Protein AF-A0AAV0NME2-F1 (afdb_monomer)

Structure (mmCIF, N/CA/C/O backbone):
data_AF-A0AAV0NME2-F1
#
_entry.id   AF-A0AAV0NME2-F1
#
loop_
_atom_site.group_PDB
_atom_site.id
_atom_site.type_symbol
_atom_site.label_atom_id
_atom_site.label_alt_id
_atom_site.label_comp_id
_atom_site.label_asym_id
_atom_site.label_entity_id
_atom_site.label_seq_id
_atom_site.pdbx_PDB_ins_code
_atom_site.Cartn_x
_atom_site.Cartn_y
_atom_site.Cartn_z
_atom_site.occupancy
_atom_site.B_iso_or_equiv
_atom_site.auth_seq_id
_atom_site.auth_comp_id
_atom_site.auth_asym_id
_atom_site.auth_atom_id
_atom_site.pdbx_PDB_model_num
ATOM 1 N N . MET A 1 1 ? -38.971 36.742 23.383 1.00 61.03 1 MET A N 1
ATOM 2 C CA . MET A 1 1 ? -37.563 36.518 22.984 1.00 61.03 1 MET A CA 1
ATOM 3 C C . MET A 1 1 ? -36.681 36.117 24.163 1.00 61.03 1 MET A C 1
ATOM 5 O O . MET A 1 1 ? -36.184 35.005 24.134 1.00 61.03 1 MET A O 1
ATOM 9 N N . ALA A 1 2 ? -36.550 36.927 25.222 1.00 69.88 2 ALA A N 1
ATOM 10 C CA . ALA A 1 2 ? -35.673 36.606 26.362 1.00 69.88 2 ALA A CA 1
ATOM 11 C C . ALA A 1 2 ? -35.989 35.268 27.072 1.00 69.88 2 ALA A C 1
ATOM 13 O O . ALA A 1 2 ? -35.077 34.524 27.404 1.00 69.88 2 ALA A O 1
ATOM 14 N N . LYS A 1 3 ? -37.276 34.927 27.239 1.00 68.00 3 LYS A N 1
ATOM 15 C CA . LYS A 1 3 ? -37.703 33.666 27.875 1.00 68.00 3 LYS A CA 1
ATOM 16 C C . LYS A 1 3 ? -37.331 32.418 27.058 1.00 68.00 3 LYS A C 1
ATOM 18 O O . LYS A 1 3 ? -36.846 31.448 27.611 1.00 68.00 3 LYS A O 1
ATOM 23 N N . VAL A 1 4 ? -37.463 32.497 25.732 1.00 74.69 4 VAL A N 1
ATOM 24 C CA . VAL A 1 4 ? -37.125 31.395 24.812 1.00 74.69 4 VAL A CA 1
ATOM 25 C C . VAL A 1 4 ? -35.621 31.117 24.813 1.00 74.69 4 VAL A C 1
ATOM 27 O O . VAL A 1 4 ? -35.207 29.968 24.790 1.00 74.69 4 VAL A O 1
ATOM 30 N N . LEU A 1 5 ? -34.796 32.165 24.888 1.00 73.50 5 LEU A N 1
ATOM 31 C CA . LEU A 1 5 ? -33.341 32.016 24.984 1.00 73.50 5 LEU A CA 1
ATOM 32 C C . LEU A 1 5 ? -32.908 31.377 26.311 1.00 73.50 5 LEU A C 1
ATOM 34 O O . LEU A 1 5 ? -31.963 30.595 26.322 1.00 73.50 5 LEU A O 1
ATOM 38 N N . ALA A 1 6 ? -33.605 31.676 27.411 1.00 79.75 6 ALA A N 1
ATOM 39 C CA . ALA A 1 6 ? -33.351 31.035 28.699 1.00 79.75 6 ALA A CA 1
ATOM 40 C C . ALA A 1 6 ? -33.717 29.541 28.672 1.00 79.75 6 ALA A C 1
ATOM 42 O O . ALA A 1 6 ? -32.934 28.723 29.146 1.00 79.75 6 ALA A O 1
ATOM 43 N N . ASP A 1 7 ? -34.845 29.189 28.050 1.00 77.88 7 ASP A N 1
ATOM 44 C CA . ASP A 1 7 ? -35.283 27.795 27.912 1.00 77.88 7 ASP A CA 1
ATOM 45 C C . ASP A 1 7 ? -34.328 26.986 27.017 1.00 77.88 7 ASP A C 1
ATOM 47 O O . ASP A 1 7 ? -33.964 25.865 27.358 1.00 77.88 7 ASP A O 1
ATOM 51 N N . VAL A 1 8 ? -33.848 27.562 25.906 1.00 75.44 8 VAL A N 1
ATOM 52 C CA . VAL A 1 8 ? -32.846 26.911 25.039 1.00 75.44 8 VAL A CA 1
ATOM 53 C C . VAL A 1 8 ? -31.529 26.697 25.784 1.00 75.44 8 VAL A C 1
ATOM 55 O O . VAL A 1 8 ? -30.954 25.617 25.698 1.00 75.44 8 VAL A O 1
ATOM 58 N N . LYS A 1 9 ? -31.083 27.683 26.568 1.00 78.38 9 LYS A N 1
ATOM 59 C CA . LYS A 1 9 ? -29.851 27.570 27.354 1.00 78.38 9 LYS A CA 1
ATOM 60 C C . LYS A 1 9 ? -29.956 26.498 28.444 1.00 78.38 9 LYS A C 1
ATOM 62 O O . LYS A 1 9 ? -29.026 25.723 28.623 1.00 78.38 9 LYS A O 1
ATOM 67 N N . GLN A 1 10 ? -31.101 26.411 29.120 1.00 76.44 10 GLN A N 1
ATOM 68 C CA . GLN A 1 10 ? -31.389 25.355 30.096 1.00 76.44 10 GLN A CA 1
ATOM 69 C C . GLN A 1 10 ? -31.417 23.970 29.436 1.00 76.44 10 GLN A C 1
ATOM 71 O O . GLN A 1 10 ? -30.868 23.016 29.977 1.00 76.44 10 GLN A O 1
ATOM 76 N N . LEU A 1 11 ? -32.011 23.852 28.245 1.00 74.12 11 LEU A N 1
ATOM 77 C CA . LEU A 1 11 ? -32.020 22.600 27.486 1.00 74.12 11 LEU A CA 1
ATOM 78 C C . LEU A 1 11 ? -30.614 22.188 27.030 1.00 74.12 11 LEU A C 1
ATOM 80 O O . LEU A 1 11 ? -30.303 20.999 27.050 1.00 74.12 11 LEU A O 1
ATOM 84 N N . GLU A 1 12 ? -29.762 23.140 26.644 1.00 72.19 12 GLU A N 1
ATOM 85 C CA . GLU A 1 12 ? -28.358 22.874 26.319 1.00 72.19 12 GLU A CA 1
ATOM 86 C C . GLU A 1 12 ? -27.554 22.461 27.554 1.00 72.19 12 GLU A C 1
ATOM 88 O O . GLU A 1 12 ? -26.847 21.461 27.485 1.00 72.19 12 GLU A O 1
ATOM 93 N N . GLU A 1 13 ? -27.701 23.146 28.691 1.00 75.69 13 GLU A N 1
ATOM 94 C CA . GLU A 1 13 ? -27.019 22.797 29.947 1.00 75.69 13 GLU A CA 1
ATOM 95 C C . GLU A 1 13 ? -27.431 21.403 30.441 1.00 75.69 13 GLU A C 1
ATOM 97 O O . GLU A 1 13 ? -26.565 20.576 30.713 1.00 75.69 13 GLU A O 1
ATOM 102 N N . VAL A 1 14 ? -28.729 21.077 30.428 1.00 71.38 14 VAL A N 1
ATOM 103 C CA . VAL A 1 14 ? -29.236 19.742 30.796 1.00 71.38 14 VAL A CA 1
ATOM 104 C C . VAL A 1 14 ? -28.768 18.670 29.809 1.00 71.38 14 VAL A C 1
ATOM 106 O O . VAL A 1 14 ? -28.497 17.536 30.206 1.00 71.38 14 VAL A O 1
ATOM 109 N N . LYS A 1 15 ? -28.655 18.996 28.515 1.00 63.53 15 LYS A N 1
ATOM 110 C CA . LYS A 1 15 ? -28.124 18.068 27.510 1.00 63.53 15 LYS A CA 1
ATOM 111 C C . LYS A 1 15 ? -26.627 17.843 27.709 1.00 63.53 15 LYS A C 1
ATOM 113 O O . LYS A 1 15 ? -26.187 16.706 27.602 1.00 63.53 15 LYS A O 1
ATOM 118 N N . VAL A 1 16 ? -25.860 18.882 28.032 1.00 62.34 16 VAL A N 1
ATOM 119 C CA . VAL A 1 16 ? -24.422 18.793 28.326 1.00 62.34 16 VAL A CA 1
ATOM 120 C C . VAL A 1 16 ? -24.176 18.018 29.619 1.00 62.34 16 VAL A C 1
ATOM 122 O O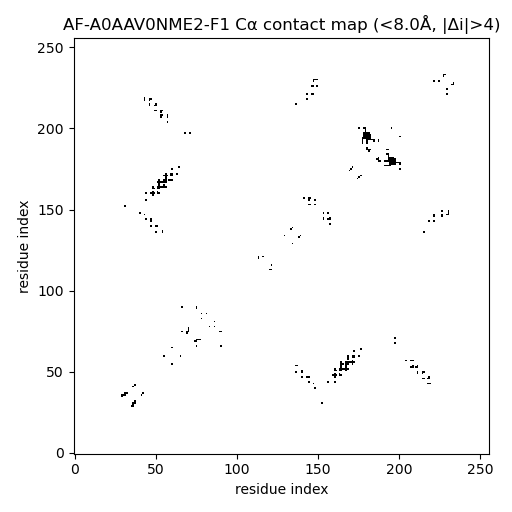 . VAL A 1 16 ? -23.295 17.167 29.645 1.00 62.34 16 VAL A O 1
ATOM 125 N N . GLU A 1 17 ? -24.985 18.234 30.654 1.00 64.88 17 GLU A N 1
ATOM 126 C CA . GLU A 1 17 ? -24.885 17.525 31.932 1.00 64.88 17 GLU A CA 1
ATOM 127 C C . GLU A 1 17 ? -25.288 16.053 31.795 1.00 64.88 17 GLU A C 1
ATOM 129 O O . GLU A 1 17 ? -24.570 15.179 32.272 1.00 64.88 17 GLU A O 1
ATOM 134 N N . LYS A 1 18 ? -26.357 15.741 31.045 1.00 53.38 18 LYS A N 1
ATOM 135 C CA . LYS A 1 18 ? -26.706 14.349 30.711 1.00 53.38 18 LYS A CA 1
ATOM 136 C C . LYS A 1 18 ? -25.635 13.673 29.860 1.00 53.38 18 LYS A C 1
ATOM 138 O O . LYS A 1 18 ? -25.311 12.523 30.119 1.00 53.38 18 LYS A O 1
ATOM 143 N N . VAL A 1 19 ? -25.065 14.362 28.871 1.00 52.06 19 VAL A N 1
ATOM 144 C CA . VAL A 1 19 ? -23.971 13.819 28.047 1.00 52.06 19 VAL A CA 1
ATOM 145 C C . VAL A 1 19 ? -22.705 13.603 28.887 1.00 52.06 19 VAL A C 1
ATOM 147 O O . VAL A 1 19 ? -22.037 12.585 28.722 1.00 52.06 19 VAL A O 1
ATOM 150 N N . GLY A 1 20 ? -22.403 14.504 29.825 1.00 43.56 20 GLY A N 1
ATOM 151 C CA . GLY A 1 20 ? -21.298 14.368 30.777 1.00 43.56 20 GLY A CA 1
ATOM 152 C C . GLY A 1 20 ? -21.499 13.208 31.753 1.00 43.56 20 GLY A C 1
ATOM 153 O O . GLY A 1 20 ? -20.611 12.373 31.895 1.00 43.56 20 GLY A O 1
ATOM 154 N N . ALA A 1 21 ? -22.689 13.088 32.342 1.00 48.53 21 ALA A N 1
ATOM 155 C CA . ALA A 1 21 ? -23.033 12.025 33.284 1.00 48.53 21 ALA A CA 1
ATOM 156 C C . ALA A 1 21 ? -23.089 10.638 32.619 1.00 48.53 21 ALA A C 1
ATOM 158 O O . ALA A 1 21 ? -22.627 9.663 33.204 1.00 48.53 21 ALA A O 1
ATOM 159 N N . VAL A 1 22 ? -23.577 10.537 31.376 1.00 50.59 22 VAL A N 1
ATOM 160 C CA . VAL A 1 22 ? -23.520 9.292 30.581 1.00 50.59 22 VAL A CA 1
ATOM 161 C C . VAL A 1 22 ? -22.068 8.940 30.228 1.00 50.59 22 VAL A C 1
ATOM 163 O O . VAL A 1 22 ? -21.677 7.773 30.275 1.00 50.59 22 VAL A O 1
ATOM 166 N N . SER A 1 23 ? -21.227 9.944 29.954 1.00 42.47 23 SER A N 1
ATOM 167 C CA . SER A 1 23 ? -19.792 9.750 29.711 1.00 42.47 23 SER A CA 1
ATOM 168 C C . SER A 1 23 ? -19.011 9.323 30.965 1.00 42.47 23 SER A C 1
ATOM 170 O O . SER A 1 23 ? -17.998 8.631 30.826 1.00 42.47 23 SER A O 1
ATOM 172 N N . GLU A 1 24 ? -19.437 9.733 32.165 1.00 42.09 24 GLU A N 1
ATOM 173 C CA . GLU A 1 24 ? -18.831 9.348 33.451 1.00 42.09 24 GLU A CA 1
ATOM 174 C C . GLU A 1 24 ? -19.355 8.003 33.981 1.00 42.09 24 GLU A C 1
ATOM 176 O O . GLU A 1 24 ? -18.568 7.216 34.501 1.00 42.09 24 GLU A O 1
ATOM 181 N N . ALA A 1 25 ? -20.638 7.676 33.782 1.00 45.22 25 ALA A N 1
ATOM 182 C CA . ALA A 1 25 ? -21.226 6.388 34.173 1.00 45.22 25 ALA A CA 1
ATOM 183 C C . ALA A 1 25 ? -20.715 5.201 33.328 1.00 45.22 25 ALA A C 1
ATOM 185 O O . ALA A 1 25 ? -20.713 4.061 33.787 1.00 45.22 25 ALA A O 1
ATOM 186 N N . SER A 1 26 ? -20.178 5.461 32.130 1.00 45.25 26 SER A N 1
ATOM 187 C CA . SER A 1 26 ? -19.402 4.490 31.333 1.00 45.25 26 SER A CA 1
ATOM 188 C C . SER A 1 26 ? -17.971 4.255 31.886 1.00 45.25 26 SER A C 1
ATOM 190 O O . SER A 1 26 ? -17.134 3.594 31.267 1.00 45.25 26 SER A O 1
ATOM 192 N N . GLY A 1 27 ? -17.660 4.814 33.061 1.00 42.75 27 GLY A N 1
ATOM 193 C CA . GLY A 1 27 ? -16.319 4.979 33.624 1.00 42.75 27 GLY A CA 1
ATOM 194 C C . GLY A 1 27 ? -15.549 3.725 34.043 1.00 42.75 27 GLY A C 1
ATOM 195 O O . GLY A 1 27 ? -14.357 3.864 34.291 1.00 42.75 27 GLY A O 1
ATOM 196 N N . ASP A 1 28 ? -16.145 2.528 34.046 1.00 54.81 28 ASP A N 1
ATOM 197 C CA . ASP A 1 28 ? -15.457 1.288 34.464 1.00 54.81 28 ASP A CA 1
ATOM 198 C C . ASP A 1 28 ? -15.405 0.185 33.383 1.00 54.81 28 ASP A C 1
ATOM 200 O O . ASP A 1 28 ? -15.358 -1.011 33.672 1.00 54.81 28 ASP A O 1
ATOM 204 N N . LYS A 1 29 ? -15.372 0.552 32.095 1.00 63.72 29 LYS A N 1
ATOM 205 C CA . LYS A 1 29 ? -15.342 -0.422 30.985 1.00 63.72 29 LYS A CA 1
ATOM 206 C C . LYS A 1 29 ? -13.941 -0.519 30.350 1.00 63.72 29 LYS A C 1
ATOM 208 O O . LYS A 1 29 ? -13.555 0.309 29.536 1.00 63.72 29 LYS A O 1
ATOM 213 N N . PHE A 1 30 ? -13.180 -1.524 30.809 1.00 61.28 30 PHE A N 1
ATOM 214 C CA . PHE A 1 30 ? -11.931 -2.130 30.289 1.00 61.28 30 PHE A CA 1
ATOM 215 C C . PHE A 1 30 ? -10.915 -1.267 29.483 1.00 61.28 30 PHE A C 1
ATOM 217 O O . PHE A 1 30 ? -11.191 -0.700 28.433 1.00 61.28 30 PHE A O 1
ATOM 224 N N . GLY A 1 31 ? -9.641 -1.276 29.903 1.00 60.31 31 GLY A N 1
ATOM 225 C CA . GLY A 1 31 ? -8.541 -0.605 29.182 1.00 60.31 31 GLY A CA 1
ATOM 226 C C . GLY A 1 31 ? -8.054 -1.322 27.905 1.00 60.31 31 GLY A C 1
ATOM 227 O O . GLY A 1 31 ? -8.332 -2.500 27.696 1.00 60.31 31 GLY A O 1
ATOM 228 N N . LEU A 1 32 ? -7.242 -0.633 27.084 1.00 62.97 32 LEU A N 1
ATOM 229 C CA . LEU A 1 32 ? -6.687 -1.112 25.795 1.00 62.97 32 LEU A CA 1
ATOM 230 C C . LEU A 1 32 ? -5.939 -2.459 25.879 1.00 62.97 32 LEU A C 1
ATOM 232 O O . LEU A 1 32 ? -5.936 -3.238 24.934 1.00 62.97 32 LEU A O 1
ATOM 236 N N . PHE A 1 33 ? -5.299 -2.738 27.014 1.00 68.19 33 PHE A N 1
ATOM 237 C CA . PHE A 1 33 ? -4.562 -3.986 27.255 1.00 68.19 33 PHE A CA 1
ATOM 238 C C . PHE A 1 33 ? -5.355 -4.997 28.094 1.00 68.19 33 PHE A C 1
ATOM 240 O O . PHE A 1 33 ? -4.806 -6.001 28.549 1.00 68.19 33 PHE A O 1
ATOM 247 N N . SER A 1 34 ? -6.645 -4.743 28.324 1.00 73.19 34 SER A N 1
ATOM 248 C CA . SER A 1 34 ? -7.509 -5.683 29.027 1.00 73.19 34 SER A CA 1
ATOM 249 C C . SER A 1 34 ? -7.733 -6.937 28.183 1.00 73.19 34 SER A C 1
ATOM 251 O O . SER A 1 34 ? -7.902 -6.876 26.962 1.00 73.19 34 SER A O 1
ATOM 253 N N . ARG A 1 35 ? -7.808 -8.094 28.850 1.00 66.56 35 ARG A N 1
ATOM 254 C CA . ARG A 1 35 ? -8.213 -9.361 28.216 1.00 66.56 35 ARG A CA 1
ATOM 255 C C . ARG A 1 35 ? -9.595 -9.267 27.569 1.00 66.56 35 ARG A C 1
ATOM 257 O O . ARG A 1 35 ? -9.866 -9.991 26.616 1.00 66.56 35 ARG A O 1
ATOM 264 N N . GLU A 1 36 ? -10.437 -8.373 28.073 1.00 66.06 36 GLU A N 1
ATOM 265 C CA . GLU A 1 36 ? -11.773 -8.109 27.548 1.00 66.06 36 GLU A CA 1
ATOM 266 C C . GLU A 1 36 ? -11.724 -7.381 26.199 1.00 66.06 36 GLU A C 1
ATOM 268 O O . GLU A 1 36 ? -12.345 -7.829 25.237 1.00 66.06 36 GLU A O 1
ATOM 273 N N . PHE A 1 37 ? -10.875 -6.353 26.083 1.00 72.31 37 PHE A N 1
ATOM 274 C CA . PHE A 1 37 ? -10.614 -5.672 24.814 1.00 72.31 37 PHE A CA 1
ATOM 275 C C . PHE A 1 37 ? -10.033 -6.635 23.772 1.00 72.31 37 PHE A C 1
ATOM 277 O O . PHE A 1 37 ? -10.487 -6.669 22.630 1.00 72.31 37 PHE A O 1
ATOM 284 N N . LEU A 1 38 ? -9.063 -7.468 24.167 1.00 71.56 38 LEU A N 1
ATOM 285 C CA . LEU A 1 38 ? -8.434 -8.419 23.251 1.00 71.56 38 LEU A CA 1
ATOM 286 C C . LEU A 1 38 ? -9.418 -9.496 22.762 1.00 71.56 38 LEU A C 1
ATOM 288 O O . LEU A 1 38 ? -9.369 -9.870 21.593 1.00 71.56 38 LEU A O 1
ATOM 292 N N . LYS A 1 39 ? -10.332 -9.968 23.622 1.00 68.50 39 LYS A N 1
ATOM 293 C CA . LYS A 1 39 ? -11.375 -10.933 23.235 1.00 68.50 39 LYS A CA 1
ATOM 294 C C . LYS A 1 39 ? -12.421 -10.337 22.292 1.00 68.50 39 LYS A C 1
ATOM 296 O O . LYS A 1 39 ? -12.834 -11.035 21.373 1.00 68.50 39 LYS A O 1
ATOM 301 N N . ARG A 1 40 ? -12.851 -9.090 22.517 1.00 67.81 40 ARG A N 1
ATOM 302 C CA . ARG A 1 40 ? -13.938 -8.458 21.744 1.00 67.81 40 ARG A CA 1
ATOM 303 C C . ARG A 1 40 ? -13.451 -7.762 20.469 1.00 67.81 40 ARG A C 1
ATOM 305 O O . ARG A 1 40 ? -14.064 -7.904 19.421 1.00 67.81 40 ARG A O 1
ATOM 312 N N . HIS A 1 41 ? -12.324 -7.053 20.537 1.00 70.81 41 HIS A N 1
ATOM 313 C CA . HIS A 1 41 ? -11.826 -6.191 19.454 1.00 70.81 41 HIS A CA 1
ATOM 314 C C . HIS A 1 41 ? -10.428 -6.566 18.945 1.00 70.81 41 HIS A C 1
ATOM 316 O O . HIS A 1 41 ? -9.947 -5.969 17.981 1.00 70.81 41 HIS A O 1
ATOM 322 N N . GLY A 1 42 ? -9.761 -7.556 19.549 1.00 68.88 42 GLY A N 1
ATOM 323 C CA . GLY A 1 42 ? -8.405 -7.957 19.162 1.00 68.88 42 GLY A CA 1
ATOM 324 C C . GLY A 1 42 ? -8.315 -8.500 17.737 1.00 68.88 42 GLY A C 1
ATOM 325 O O . GLY A 1 42 ? -7.384 -8.155 17.012 1.00 68.88 42 GLY A O 1
ATOM 326 N N . LEU A 1 43 ? -9.307 -9.287 17.304 1.00 71.56 43 LEU A N 1
ATOM 327 C CA . LEU A 1 43 ? -9.366 -9.781 15.926 1.00 71.56 43 LEU A CA 1
ATOM 328 C C . LEU A 1 43 ? -9.559 -8.632 14.927 1.00 71.56 43 LEU A C 1
ATOM 330 O O . LEU A 1 43 ? -8.933 -8.627 13.872 1.00 71.56 43 LEU A O 1
ATOM 334 N N . HIS A 1 44 ? -10.360 -7.627 15.288 1.00 71.81 44 HIS A N 1
ATOM 335 C CA . HIS A 1 44 ? -10.596 -6.459 14.441 1.00 71.81 44 HIS A CA 1
ATOM 336 C C . HIS A 1 44 ? -9.336 -5.601 14.324 1.00 71.81 44 HIS A C 1
ATOM 338 O O . HIS A 1 44 ? -8.957 -5.222 13.221 1.00 71.81 44 HIS A O 1
ATOM 344 N N . LEU A 1 45 ? -8.633 -5.364 15.436 1.00 74.25 45 LEU A N 1
ATOM 345 C CA . LEU A 1 45 ? -7.351 -4.658 15.433 1.00 74.25 45 LEU A CA 1
ATOM 346 C C . LEU A 1 45 ? -6.288 -5.402 14.630 1.00 74.25 45 LEU A C 1
ATOM 348 O O . LEU A 1 45 ? -5.521 -4.777 13.900 1.00 74.25 45 LEU A O 1
ATOM 352 N N . LEU A 1 46 ? -6.246 -6.730 14.717 1.00 78.38 46 LEU A N 1
ATOM 353 C CA . LEU A 1 46 ? -5.332 -7.537 13.917 1.00 78.38 46 LEU A CA 1
ATOM 354 C C . LEU A 1 46 ? -5.681 -7.469 12.424 1.00 78.38 46 LEU A C 1
ATOM 356 O O . LEU A 1 46 ? -4.785 -7.304 11.598 1.00 78.38 46 LEU A O 1
ATOM 360 N N . ALA A 1 47 ? -6.963 -7.531 12.064 1.00 73.38 47 ALA A N 1
ATOM 361 C CA . ALA A 1 47 ? -7.412 -7.391 10.680 1.00 73.38 47 ALA A CA 1
ATOM 362 C C . ALA A 1 47 ? -7.078 -6.002 10.107 1.00 73.38 47 ALA A C 1
ATOM 364 O O . ALA A 1 47 ? -6.522 -5.902 9.011 1.00 73.38 47 ALA A O 1
ATOM 365 N N . THR A 1 48 ? -7.322 -4.920 10.855 1.00 74.31 48 THR A N 1
ATOM 366 C CA . THR A 1 48 ? -7.001 -3.563 10.388 1.00 74.31 48 THR A CA 1
ATOM 367 C C . THR A 1 48 ? -5.493 -3.341 10.291 1.00 74.31 48 THR A C 1
ATOM 369 O O . THR A 1 48 ? -5.013 -2.883 9.259 1.00 74.31 48 THR A O 1
ATOM 372 N N . THR A 1 49 ? -4.719 -3.716 11.312 1.00 80.62 49 THR A N 1
ATOM 373 C CA . THR A 1 49 ? -3.252 -3.556 11.303 1.00 80.62 49 THR A CA 1
ATOM 374 C C . THR A 1 49 ? -2.581 -4.376 10.201 1.00 80.62 49 THR A C 1
ATOM 376 O O . THR A 1 49 ? -1.704 -3.856 9.512 1.00 80.62 49 THR A O 1
ATOM 379 N N . SER A 1 50 ? -3.006 -5.625 9.984 1.00 80.50 50 SER A N 1
ATOM 380 C CA . SER A 1 50 ? -2.473 -6.478 8.912 1.00 80.50 50 SER A CA 1
ATOM 381 C C . SER A 1 50 ? -2.818 -5.948 7.522 1.00 80.50 50 SER A C 1
ATOM 383 O O . SER A 1 50 ? -1.949 -5.932 6.653 1.00 80.50 50 SER A O 1
ATOM 385 N N . THR A 1 51 ? -4.034 -5.435 7.317 1.00 79.19 51 THR A N 1
ATOM 386 C CA . THR A 1 51 ? -4.432 -4.836 6.035 1.00 79.19 51 THR A CA 1
ATOM 387 C C . THR A 1 51 ? -3.598 -3.593 5.717 1.00 79.19 51 THR A C 1
ATOM 389 O O . THR A 1 51 ? -3.069 -3.492 4.612 1.00 79.19 51 THR A O 1
ATOM 392 N N . TRP A 1 52 ? -3.402 -2.688 6.686 1.00 81.62 52 TRP A N 1
ATOM 393 C CA . TRP A 1 52 ? -2.525 -1.516 6.518 1.00 81.62 52 TRP A CA 1
ATOM 394 C C . TRP A 1 52 ? -1.081 -1.925 6.226 1.00 81.62 52 TRP A C 1
ATOM 396 O O . TRP A 1 52 ? -0.449 -1.376 5.331 1.00 81.62 52 TRP A O 1
ATOM 406 N N . PHE A 1 53 ? -0.560 -2.906 6.962 1.00 85.00 53 PHE A N 1
ATOM 407 C CA . PHE A 1 53 ? 0.808 -3.388 6.799 1.00 85.00 53 PHE A CA 1
ATOM 408 C C . PHE A 1 53 ? 1.051 -3.982 5.402 1.00 85.00 53 PHE A C 1
ATOM 410 O O . PHE A 1 53 ? 2.009 -3.603 4.729 1.00 85.00 53 PHE A O 1
ATOM 417 N N . LEU A 1 54 ? 0.181 -4.891 4.946 1.00 83.44 54 LEU A N 1
ATOM 418 C CA . LEU A 1 54 ? 0.316 -5.555 3.644 1.00 83.44 54 LEU A CA 1
ATOM 419 C C . LEU A 1 54 ? 0.102 -4.579 2.480 1.00 83.44 54 LEU A C 1
ATOM 421 O O . LEU A 1 54 ? 0.832 -4.650 1.488 1.00 83.44 54 LEU A O 1
ATOM 425 N N . LEU A 1 55 ? -0.852 -3.650 2.611 1.00 82.19 55 LEU A N 1
ATOM 426 C CA . LEU A 1 55 ? -1.077 -2.611 1.609 1.00 82.19 55 LEU A CA 1
ATOM 427 C C . LEU A 1 55 ? 0.136 -1.690 1.474 1.00 82.19 55 LEU A C 1
ATOM 429 O O . LEU A 1 55 ? 0.569 -1.438 0.351 1.00 82.19 55 LEU A O 1
ATOM 433 N N . ASP A 1 56 ? 0.705 -1.216 2.584 1.00 86.25 56 ASP A N 1
ATOM 434 C CA . ASP A 1 56 ? 1.849 -0.302 2.534 1.00 86.25 56 ASP A CA 1
ATOM 435 C C . ASP A 1 56 ? 3.098 -0.992 1.972 1.00 86.25 56 ASP A C 1
ATOM 437 O O . ASP A 1 56 ? 3.843 -0.353 1.227 1.00 86.25 56 ASP A O 1
ATOM 441 N N . ILE A 1 57 ? 3.300 -2.293 2.236 1.00 84.75 57 ILE A N 1
ATOM 442 C CA . ILE A 1 57 ? 4.353 -3.081 1.570 1.00 84.75 57 ILE A CA 1
ATOM 443 C C . ILE A 1 57 ? 4.192 -2.982 0.052 1.00 84.75 57 ILE A C 1
ATOM 445 O O . ILE A 1 57 ? 5.126 -2.594 -0.645 1.00 84.75 57 ILE A O 1
ATOM 449 N N . ALA A 1 58 ? 3.008 -3.302 -0.471 1.00 83.44 58 ALA A N 1
ATOM 450 C CA . ALA A 1 58 ? 2.748 -3.270 -1.905 1.00 83.44 58 ALA A CA 1
ATOM 451 C C . ALA A 1 58 ? 2.882 -1.876 -2.506 1.00 83.44 58 ALA A C 1
ATOM 453 O O . ALA A 1 58 ? 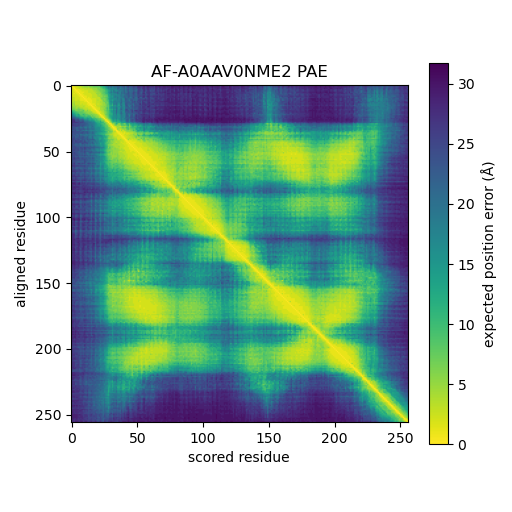3.678 -1.658 -3.425 1.00 83.44 58 ALA A O 1
ATOM 454 N N . TYR A 1 59 ? 2.145 -0.929 -1.943 1.00 82.88 59 TYR A N 1
ATOM 455 C CA . TYR A 1 59 ? 2.025 0.413 -2.472 1.00 82.88 59 TYR A CA 1
ATOM 456 C C . TYR A 1 59 ? 3.370 1.144 -2.492 1.00 82.88 59 TYR A C 1
ATOM 458 O O . TYR A 1 59 ? 3.758 1.710 -3.518 1.00 82.88 59 TYR A O 1
ATOM 466 N N . TYR A 1 60 ? 4.124 1.116 -1.391 1.00 83.81 60 TYR A N 1
ATOM 467 C CA . TYR A 1 60 ? 5.395 1.834 -1.332 1.00 83.81 60 TYR A CA 1
ATOM 468 C C . TYR A 1 60 ? 6.498 1.147 -2.135 1.00 83.81 60 TYR A C 1
ATOM 470 O O . TYR A 1 60 ? 7.239 1.851 -2.821 1.00 83.81 60 TYR A O 1
ATOM 478 N N . SER A 1 61 ? 6.599 -0.188 -2.135 1.00 83.31 61 SER A N 1
ATOM 479 C CA . SER A 1 61 ? 7.594 -0.885 -2.964 1.00 83.31 61 SER A CA 1
ATOM 480 C C . SER A 1 61 ? 7.381 -0.619 -4.452 1.00 83.31 61 SER A C 1
ATOM 482 O O . SER A 1 61 ? 8.339 -0.324 -5.165 1.00 83.31 61 SER A O 1
ATOM 484 N N . GLN A 1 62 ? 6.134 -0.681 -4.929 1.00 78.56 62 GLN A N 1
ATOM 485 C CA . GLN A 1 62 ? 5.825 -0.450 -6.342 1.00 78.56 62 GLN A CA 1
ATOM 486 C C . GLN A 1 62 ? 6.148 0.982 -6.770 1.00 78.56 62 GLN A C 1
ATOM 488 O O . GLN A 1 62 ? 6.714 1.174 -7.843 1.00 78.56 62 GLN A O 1
ATOM 493 N N . ASN A 1 63 ? 5.853 1.969 -5.920 1.00 82.06 63 ASN A N 1
ATOM 494 C CA . ASN A 1 63 ? 6.170 3.369 -6.195 1.00 82.06 63 ASN A CA 1
ATOM 495 C C . ASN A 1 63 ? 7.680 3.650 -6.140 1.00 82.06 63 ASN A C 1
ATOM 497 O O . ASN A 1 63 ? 8.202 4.379 -6.982 1.00 82.06 63 ASN A O 1
ATOM 501 N N . LEU A 1 64 ? 8.395 3.064 -5.175 1.00 84.00 64 LEU A N 1
ATOM 502 C CA . LEU A 1 64 ? 9.824 3.313 -4.972 1.00 84.00 64 LEU A CA 1
ATOM 503 C C . LEU A 1 64 ? 10.692 2.659 -6.058 1.00 84.00 64 LEU A C 1
ATOM 505 O O . LEU A 1 64 ? 11.647 3.270 -6.535 1.00 84.00 64 LEU A O 1
ATOM 509 N N . PHE A 1 65 ? 10.338 1.445 -6.484 1.00 84.12 65 PHE A N 1
ATOM 510 C CA . PHE A 1 65 ? 11.100 0.655 -7.460 1.00 84.12 65 PHE A CA 1
ATOM 511 C C . PHE A 1 65 ? 10.450 0.621 -8.846 1.00 84.12 65 PHE A C 1
ATOM 513 O O . PHE A 1 65 ? 10.792 -0.215 -9.684 1.00 84.12 65 PHE A O 1
ATOM 520 N N . GLN A 1 66 ? 9.540 1.556 -9.129 1.00 79.06 66 GLN A N 1
ATOM 521 C CA . GLN A 1 66 ? 8.822 1.634 -10.403 1.00 79.06 66 GLN A CA 1
ATOM 522 C C . GLN A 1 66 ? 9.777 1.673 -11.607 1.00 79.06 66 GLN A C 1
ATOM 524 O O . GLN A 1 66 ? 9.545 1.011 -12.619 1.00 79.06 66 GLN A O 1
ATOM 529 N N . LYS A 1 67 ? 10.887 2.413 -11.485 1.00 79.81 67 LYS A N 1
ATOM 530 C CA . LYS A 1 67 ? 11.919 2.511 -12.529 1.00 79.81 67 LYS A CA 1
ATOM 531 C C . LYS A 1 67 ? 12.592 1.165 -12.817 1.00 79.81 67 LYS A C 1
ATOM 533 O O . LYS A 1 67 ? 12.863 0.845 -13.974 1.00 79.81 67 LYS A O 1
ATOM 538 N N . ASP A 1 68 ? 12.827 0.363 -11.781 1.00 80.56 68 ASP A N 1
ATOM 539 C CA . ASP A 1 68 ? 13.519 -0.920 -11.886 1.00 80.56 68 ASP A CA 1
ATOM 540 C C . ASP A 1 68 ? 12.584 -1.968 -12.492 1.00 80.56 68 ASP A C 1
ATOM 542 O O . ASP A 1 68 ? 13.000 -2.755 -13.341 1.00 80.56 68 ASP A O 1
ATOM 546 N N . ILE A 1 69 ? 11.291 -1.894 -12.161 1.00 80.88 69 ILE A N 1
ATOM 547 C CA . ILE A 1 69 ? 10.233 -2.681 -12.803 1.00 80.88 69 ILE A CA 1
ATOM 548 C C . ILE A 1 69 ? 10.152 -2.343 -14.299 1.00 80.88 69 ILE A C 1
ATOM 550 O O . ILE A 1 69 ? 10.180 -3.250 -15.130 1.00 80.88 69 ILE A O 1
ATOM 554 N N . PHE A 1 70 ? 10.112 -1.056 -14.666 1.00 80.62 70 PHE A N 1
ATOM 555 C CA . PHE A 1 70 ? 10.067 -0.616 -16.069 1.00 80.62 70 PHE A CA 1
ATOM 556 C C . PHE A 1 70 ? 11.321 -0.983 -16.869 1.00 80.62 70 PHE A C 1
ATOM 558 O O . PHE A 1 70 ? 11.234 -1.270 -18.067 1.00 80.62 70 PHE A O 1
ATOM 565 N N . THR A 1 71 ? 12.478 -1.016 -16.214 1.00 78.62 71 THR A N 1
ATOM 566 C CA . THR A 1 71 ? 13.729 -1.478 -16.824 1.00 78.62 71 THR A CA 1
ATOM 567 C C . THR A 1 71 ? 13.719 -2.993 -17.022 1.00 78.62 71 THR A C 1
ATOM 569 O O . THR A 1 71 ? 14.108 -3.480 -18.083 1.00 78.62 71 THR A O 1
ATOM 572 N N . ALA A 1 72 ? 13.215 -3.753 -16.046 1.00 77.00 72 ALA A N 1
ATOM 573 C CA . ALA A 1 72 ? 13.136 -5.210 -16.117 1.00 77.00 72 ALA A CA 1
ATOM 574 C C . ALA A 1 72 ? 12.176 -5.724 -17.202 1.00 77.00 72 ALA A C 1
ATOM 576 O O . ALA A 1 72 ? 12.426 -6.774 -17.784 1.00 77.00 72 ALA A O 1
ATOM 577 N N . ILE A 1 73 ? 11.108 -4.983 -17.512 1.00 78.62 73 ILE A N 1
ATOM 578 C CA . ILE A 1 73 ? 10.206 -5.284 -18.642 1.00 78.62 73 ILE A CA 1
ATOM 579 C C . ILE A 1 73 ? 10.723 -4.743 -19.989 1.00 78.62 73 ILE A C 1
ATOM 581 O O . ILE A 1 73 ? 10.002 -4.791 -20.981 1.00 78.62 73 ILE A O 1
ATOM 585 N N . HIS A 1 74 ? 11.951 -4.212 -20.034 1.00 75.19 74 HIS A N 1
ATOM 586 C CA . HIS A 1 74 ? 12.591 -3.618 -21.215 1.00 75.19 74 HIS A CA 1
ATOM 587 C C . HIS A 1 74 ? 11.860 -2.409 -21.825 1.00 75.19 74 HIS A C 1
ATOM 589 O O . HIS A 1 74 ? 12.089 -2.064 -22.984 1.00 75.19 74 HIS A O 1
ATOM 595 N N . TRP A 1 75 ? 11.015 -1.720 -21.053 1.00 74.94 75 TRP A N 1
ATOM 596 C CA . TRP A 1 75 ? 10.342 -0.503 -21.518 1.00 74.94 75 TRP A CA 1
ATOM 597 C C . TRP A 1 75 ? 11.304 0.693 -21.503 1.00 74.94 75 TRP A C 1
ATOM 599 O O . TRP A 1 75 ? 11.332 1.496 -22.436 1.00 74.94 75 TRP A O 1
ATOM 609 N N . ILE A 1 76 ? 12.125 0.815 -20.456 1.00 77.69 76 ILE A N 1
ATOM 610 C CA . ILE A 1 76 ? 13.074 1.922 -20.276 1.00 77.69 76 ILE A CA 1
ATOM 611 C C . ILE A 1 76 ? 14.503 1.351 -20.195 1.00 77.69 76 ILE A C 1
ATOM 613 O O . ILE A 1 76 ? 14.696 0.301 -19.585 1.00 77.69 76 ILE A O 1
ATOM 617 N N . PRO A 1 77 ? 15.515 1.984 -20.824 1.00 73.06 77 PRO A N 1
ATOM 618 C CA . PRO A 1 77 ? 16.891 1.498 -20.738 1.00 73.06 77 PRO A CA 1
ATOM 619 C C . PRO A 1 77 ? 17.472 1.640 -19.316 1.00 73.06 77 PRO A C 1
ATOM 621 O O . PRO A 1 77 ? 16.999 2.483 -18.556 1.00 73.06 77 PRO A O 1
ATOM 624 N N . PRO A 1 78 ? 18.518 0.870 -18.953 1.00 72.25 78 PRO A N 1
ATOM 625 C CA . PRO A 1 78 ? 19.089 0.895 -17.605 1.00 72.25 78 PRO A CA 1
ATOM 626 C C . PRO A 1 78 ? 19.634 2.270 -17.206 1.00 72.25 78 PRO A C 1
ATOM 628 O O . PRO A 1 78 ? 20.261 2.948 -18.026 1.00 72.25 78 PRO A O 1
ATOM 631 N N . ALA A 1 79 ? 19.479 2.636 -15.931 1.00 66.06 79 ALA A N 1
ATOM 632 C CA . ALA A 1 79 ? 19.937 3.909 -15.356 1.00 66.06 79 ALA A CA 1
ATOM 633 C C . ALA A 1 79 ? 21.414 4.219 -15.663 1.00 66.06 79 ALA A C 1
ATOM 635 O O . ALA A 1 79 ? 21.764 5.344 -16.003 1.00 66.06 79 ALA A O 1
ATOM 636 N N . ALA A 1 80 ? 22.276 3.194 -15.672 1.00 67.06 80 ALA A N 1
ATOM 637 C CA . ALA A 1 80 ? 23.704 3.323 -15.985 1.00 67.06 80 ALA A CA 1
ATOM 638 C C . ALA A 1 80 ? 24.002 3.892 -17.389 1.00 67.06 80 ALA A C 1
ATOM 640 O O . ALA A 1 80 ? 25.131 4.287 -17.668 1.00 67.06 80 ALA A O 1
ATOM 641 N N . THR A 1 81 ? 23.009 3.929 -18.279 1.00 71.25 81 THR A N 1
ATOM 642 C CA . THR A 1 81 ? 23.152 4.443 -19.647 1.00 71.25 81 THR A CA 1
ATOM 643 C C . THR A 1 81 ? 22.743 5.909 -19.800 1.00 71.25 81 THR A C 1
ATOM 645 O O . THR A 1 81 ? 22.864 6.449 -20.900 1.00 71.25 81 THR A O 1
ATOM 648 N N . MET A 1 82 ? 22.237 6.574 -18.751 1.00 75.19 82 MET A N 1
ATOM 649 C CA . MET A 1 82 ? 21.700 7.931 -18.878 1.00 75.19 82 MET A CA 1
ATOM 650 C C . MET A 1 82 ? 21.892 8.816 -17.642 1.00 75.19 82 MET A C 1
ATOM 652 O O . MET A 1 82 ? 22.138 8.355 -16.536 1.00 75.19 82 MET A O 1
ATOM 656 N N . ASN A 1 83 ? 21.771 10.129 -17.852 1.00 82.31 83 ASN A N 1
ATOM 657 C CA . ASN A 1 83 ? 21.764 11.110 -16.770 1.00 82.31 83 ASN A CA 1
ATOM 658 C C . ASN A 1 83 ? 20.410 11.087 -16.027 1.00 82.31 83 ASN A C 1
ATOM 660 O O . ASN A 1 83 ? 19.371 10.887 -16.659 1.00 82.31 83 ASN A O 1
ATOM 664 N N . ALA A 1 84 ? 20.410 11.381 -14.725 1.00 78.06 84 ALA A N 1
ATOM 665 C CA . ALA A 1 84 ? 19.244 11.347 -13.841 1.00 78.06 84 ALA A CA 1
ATOM 666 C C . ALA A 1 84 ? 18.047 12.165 -14.364 1.00 78.06 84 ALA A C 1
ATOM 668 O O . ALA A 1 84 ? 16.922 11.677 -14.360 1.00 78.06 84 ALA A O 1
ATOM 669 N N . ILE A 1 85 ? 18.267 13.379 -14.892 1.00 79.94 85 ILE A N 1
ATOM 670 C CA . ILE A 1 85 ? 17.175 14.197 -15.469 1.00 79.94 85 ILE A CA 1
ATOM 671 C C . ILE A 1 85 ? 16.530 13.488 -16.666 1.00 79.94 85 ILE A C 1
ATOM 673 O O . ILE A 1 85 ? 15.313 13.513 -16.850 1.00 79.94 85 ILE A O 1
ATOM 677 N N . HIS A 1 86 ? 17.352 12.837 -17.484 1.00 79.88 86 HIS A N 1
ATOM 678 C CA . HIS A 1 86 ? 16.899 12.146 -18.681 1.00 79.88 86 HIS A CA 1
ATOM 679 C C . HIS A 1 86 ? 16.157 10.843 -18.338 1.00 79.88 86 HIS A C 1
ATOM 681 O O . HIS A 1 86 ? 15.205 10.475 -19.027 1.00 79.88 86 HIS A O 1
ATOM 687 N N . GLU A 1 87 ? 16.558 10.174 -17.256 1.00 78.44 87 GLU A N 1
ATOM 688 C CA . GLU A 1 87 ? 15.863 9.018 -16.685 1.00 78.44 87 GLU A CA 1
ATOM 689 C C . GLU A 1 87 ? 14.482 9.402 -16.158 1.00 78.44 87 GLU A C 1
ATOM 691 O O . GLU A 1 87 ? 13.480 8.822 -16.582 1.00 78.44 87 GLU A O 1
ATOM 696 N N . VAL A 1 88 ? 14.411 10.446 -15.326 1.00 82.38 88 VAL A N 1
ATOM 697 C CA . VAL A 1 88 ? 13.148 10.972 -14.790 1.00 82.38 88 VAL A CA 1
ATOM 698 C C . VAL A 1 88 ? 12.206 11.369 -15.925 1.00 82.38 88 VAL A C 1
ATOM 700 O O . VAL A 1 88 ? 11.031 11.015 -15.891 1.00 82.38 88 VAL A O 1
ATOM 703 N N . PHE A 1 89 ? 12.710 12.024 -16.975 1.00 84.56 89 PHE A N 1
ATOM 704 C CA . PHE A 1 89 ? 11.898 12.384 -18.139 1.00 84.56 89 PHE A CA 1
ATOM 705 C C . PHE A 1 89 ? 11.324 11.158 -18.871 1.00 84.56 89 PHE A C 1
ATOM 707 O O . PHE A 1 89 ? 10.155 11.162 -19.262 1.00 84.56 89 PHE A O 1
ATOM 714 N N . LYS A 1 90 ? 12.106 10.082 -19.041 1.00 81.12 90 LYS A N 1
ATOM 715 C CA . LYS A 1 90 ? 11.627 8.837 -19.670 1.00 81.12 90 LYS A CA 1
ATOM 716 C C . LYS A 1 90 ? 10.590 8.117 -18.811 1.00 81.12 90 LYS A C 1
ATOM 718 O O . LYS A 1 90 ? 9.581 7.668 -19.354 1.00 81.12 90 LYS A O 1
ATOM 723 N N . VAL A 1 91 ? 10.810 8.043 -17.498 1.00 82.94 91 VAL A N 1
ATOM 724 C CA . VAL A 1 91 ? 9.846 7.464 -16.549 1.00 82.94 91 VAL A CA 1
ATOM 725 C C . VAL A 1 91 ? 8.548 8.269 -16.556 1.00 82.94 91 VAL A C 1
ATOM 727 O O . VAL A 1 91 ? 7.478 7.689 -16.733 1.00 82.94 91 VAL A O 1
ATOM 730 N N . ALA A 1 92 ? 8.634 9.600 -16.469 1.00 83.50 92 ALA A N 1
ATOM 731 C CA . ALA A 1 92 ? 7.476 10.488 -16.519 1.00 83.50 92 ALA A CA 1
ATOM 732 C C . ALA A 1 92 ? 6.700 10.333 -17.832 1.00 83.50 92 ALA A C 1
ATOM 734 O O . ALA A 1 92 ? 5.480 10.212 -17.816 1.00 83.50 92 ALA A O 1
ATOM 735 N N . ARG A 1 93 ? 7.388 10.248 -18.977 1.00 85.00 93 ARG A N 1
ATOM 736 C CA . ARG A 1 93 ? 6.742 10.002 -20.274 1.00 85.00 93 ARG A CA 1
ATOM 737 C C . ARG A 1 93 ? 6.009 8.659 -20.308 1.00 85.00 93 ARG A C 1
ATOM 739 O O . ARG A 1 93 ? 4.897 8.610 -20.829 1.00 85.00 93 ARG A O 1
ATOM 746 N N . ALA A 1 94 ? 6.602 7.588 -19.779 1.00 83.44 94 ALA A N 1
ATOM 747 C CA . ALA A 1 94 ? 5.939 6.285 -19.700 1.00 83.44 94 ALA A CA 1
ATOM 748 C C . ALA A 1 94 ? 4.664 6.364 -18.844 1.00 83.44 94 ALA A C 1
ATOM 750 O O . ALA A 1 94 ? 3.607 5.895 -19.261 1.00 83.44 94 ALA A O 1
ATOM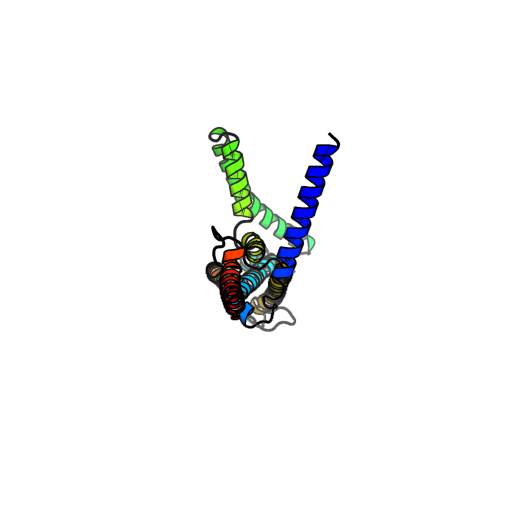 751 N N . GLN A 1 95 ? 4.737 7.048 -17.701 1.00 79.50 95 GLN A N 1
ATOM 752 C CA . GLN A 1 95 ? 3.594 7.262 -16.816 1.00 79.50 95 GLN A CA 1
ATOM 753 C C . GLN A 1 95 ? 2.501 8.115 -17.470 1.00 79.50 95 GLN A C 1
ATOM 755 O O . GLN A 1 95 ? 1.328 7.765 -17.386 1.00 79.50 95 GLN A O 1
ATOM 760 N N . THR A 1 96 ? 2.871 9.176 -18.190 1.00 83.88 96 THR A N 1
ATOM 761 C CA . THR A 1 96 ? 1.933 9.998 -18.966 1.00 83.88 96 THR A CA 1
ATOM 762 C C . THR A 1 96 ? 1.233 9.178 -20.041 1.00 83.88 96 THR A C 1
ATOM 764 O O . THR A 1 96 ? 0.035 9.341 -20.227 1.00 83.88 96 THR A O 1
ATOM 767 N N . ILE A 1 97 ? 1.929 8.268 -20.731 1.00 84.56 97 ILE A N 1
ATOM 768 C CA . ILE A 1 97 ? 1.295 7.386 -21.724 1.00 84.56 97 ILE A CA 1
ATOM 769 C C . ILE A 1 97 ? 0.275 6.468 -21.048 1.00 84.56 97 ILE A C 1
ATOM 771 O O . ILE A 1 97 ? -0.858 6.391 -21.511 1.00 84.56 97 ILE A O 1
ATOM 775 N N . ILE A 1 98 ? 0.639 5.829 -19.932 1.00 82.44 98 ILE A N 1
ATOM 776 C CA . ILE A 1 98 ? -0.284 4.984 -19.156 1.00 82.44 98 ILE A CA 1
ATOM 777 C C . ILE A 1 98 ? -1.500 5.802 -18.698 1.00 82.44 98 ILE A C 1
ATOM 779 O O . ILE A 1 98 ? -2.640 5.374 -18.877 1.00 82.44 98 ILE A O 1
ATOM 783 N N . ALA A 1 99 ? -1.270 7.006 -18.171 1.00 81.00 99 ALA A N 1
ATOM 784 C CA . ALA A 1 99 ? -2.326 7.906 -17.731 1.00 81.00 99 ALA A CA 1
ATOM 785 C C . ALA A 1 99 ? -3.229 8.336 -18.893 1.00 81.00 99 ALA A C 1
ATOM 787 O O . ALA A 1 99 ? -4.445 8.315 -18.746 1.00 81.00 99 ALA A O 1
ATOM 788 N N . LEU A 1 100 ? -2.678 8.672 -20.061 1.00 83.31 100 LEU A N 1
ATOM 789 C CA . LEU A 1 100 ? -3.450 9.021 -21.257 1.00 83.31 100 LEU A CA 1
ATOM 790 C C . LEU A 1 100 ? -4.282 7.836 -21.754 1.00 83.31 100 LEU A C 1
ATOM 792 O O . LEU A 1 100 ? -5.458 8.007 -22.061 1.00 83.31 100 LEU A O 1
ATOM 796 N N . CYS A 1 101 ? -3.713 6.629 -21.774 1.00 80.69 101 CYS A N 1
ATOM 797 C CA . CYS A 1 101 ? -4.438 5.412 -22.133 1.00 80.69 101 CYS A CA 1
ATOM 798 C C . CYS A 1 101 ? -5.603 5.104 -21.180 1.00 80.69 101 CYS A C 1
ATOM 800 O O . CYS A 1 101 ? -6.580 4.512 -21.621 1.00 80.69 101 CYS A O 1
ATOM 802 N N . GLY A 1 102 ? -5.537 5.507 -19.907 1.00 77.38 102 GLY A N 1
ATOM 803 C CA . GLY A 1 102 ? -6.664 5.389 -18.974 1.00 77.38 102 GLY A CA 1
ATOM 804 C C . GLY A 1 102 ? -7.665 6.546 -19.079 1.00 77.38 102 GLY A C 1
ATOM 805 O O . GLY A 1 102 ? -8.873 6.340 -19.188 1.00 77.38 102 GLY A O 1
ATOM 806 N N . THR A 1 103 ? -7.163 7.780 -19.069 1.00 78.38 103 THR A N 1
ATOM 807 C CA . THR A 1 103 ? -7.973 9.006 -18.967 1.00 78.38 103 THR A CA 1
ATOM 808 C C . THR A 1 103 ? -8.673 9.384 -20.265 1.00 78.38 103 THR A C 1
ATOM 810 O O . THR A 1 103 ? -9.819 9.822 -20.215 1.00 78.38 103 THR A O 1
ATOM 813 N N . VAL A 1 104 ? -8.042 9.195 -21.429 1.00 80.94 104 VAL A N 1
ATOM 814 C CA . VAL A 1 104 ? -8.633 9.589 -22.718 1.00 80.94 104 VAL A CA 1
ATOM 815 C C . VAL A 1 104 ? -9.851 8.721 -23.051 1.00 80.94 104 VAL A C 1
ATOM 817 O O . VAL A 1 104 ? -10.914 9.295 -23.294 1.00 80.94 104 VAL A O 1
ATOM 820 N N . PRO A 1 105 ? -9.793 7.374 -22.995 1.00 82.94 105 PRO A N 1
ATOM 821 C CA . PRO A 1 105 ? -10.989 6.550 -23.175 1.00 82.94 105 PRO A CA 1
ATOM 822 C C . PRO A 1 105 ? -12.053 6.823 -22.110 1.00 82.94 105 PRO A C 1
ATOM 824 O O . PRO A 1 105 ? -13.234 6.897 -22.441 1.00 82.94 105 PRO A O 1
ATOM 827 N N . GLY A 1 106 ? -11.644 7.046 -20.855 1.00 76.69 106 GLY A N 1
ATOM 828 C CA . GLY A 1 106 ? -12.560 7.423 -19.777 1.00 76.69 106 GLY A CA 1
ATOM 829 C C . GLY A 1 106 ? -13.319 8.722 -20.069 1.00 76.69 106 GLY A C 1
ATOM 830 O O . GLY A 1 106 ? -14.529 8.792 -19.854 1.00 76.69 106 GLY A O 1
ATOM 831 N N . TYR A 1 107 ? -12.647 9.729 -20.633 1.00 76.88 107 TYR A N 1
ATOM 832 C CA . TYR A 1 107 ? -13.271 10.994 -21.022 1.00 76.88 107 TYR A CA 1
ATOM 833 C C . TYR A 1 107 ? -14.276 10.809 -22.163 1.00 76.88 107 TYR A C 1
ATOM 835 O O . TYR A 1 107 ? -15.389 11.317 -22.080 1.00 76.88 107 TYR A O 1
ATOM 843 N N . TRP A 1 108 ? -13.938 10.022 -23.189 1.00 80.06 108 TRP A N 1
ATOM 844 C CA . TRP A 1 108 ? -14.864 9.717 -24.286 1.00 80.06 108 TRP A CA 1
ATOM 845 C C . TRP A 1 108 ? -16.100 8.948 -23.819 1.00 80.06 108 TRP A C 1
ATOM 847 O O . TRP A 1 108 ? -17.209 9.265 -24.243 1.00 80.06 108 TRP A O 1
ATOM 857 N N . VAL A 1 109 ? -15.933 7.982 -22.912 1.00 78.31 109 VAL A N 1
ATOM 858 C CA . VAL A 1 109 ? -17.054 7.281 -22.266 1.00 78.31 109 VAL A CA 1
ATOM 859 C C . VAL A 1 109 ? -17.910 8.260 -21.462 1.00 78.31 109 VAL A C 1
ATOM 861 O O . VAL A 1 109 ? -19.134 8.223 -21.563 1.00 78.31 109 VAL A O 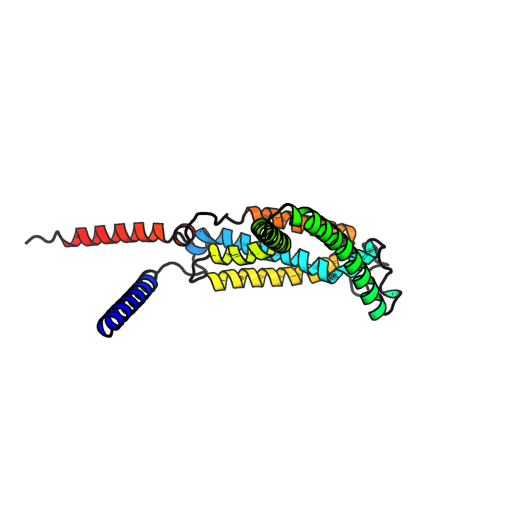1
ATOM 864 N N . THR A 1 110 ? -17.281 9.177 -20.724 1.00 73.00 110 THR A N 1
ATOM 865 C CA . THR A 1 110 ? -17.987 10.213 -19.957 1.00 73.00 110 THR A CA 1
ATOM 866 C C . THR A 1 110 ? -18.803 11.121 -20.875 1.00 73.00 110 THR A C 1
ATOM 868 O O . THR A 1 110 ? -19.988 11.313 -20.628 1.00 73.00 110 THR A O 1
ATOM 871 N N . VAL A 1 111 ? -18.220 11.619 -21.970 1.00 75.69 111 VAL A N 1
ATOM 872 C CA . VAL A 1 111 ? -18.916 12.456 -22.964 1.00 75.69 111 VAL A CA 1
ATOM 873 C C . VAL A 1 111 ? -20.049 11.686 -23.651 1.00 75.69 111 VAL A C 1
ATOM 875 O O . VAL A 1 111 ? -21.138 12.217 -23.819 1.00 75.69 111 VAL A O 1
ATOM 878 N N . ALA A 1 112 ? -19.851 10.414 -24.000 1.00 76.50 112 ALA A N 1
ATOM 879 C CA . ALA A 1 112 ? -20.902 9.603 -24.619 1.00 76.50 112 ALA A CA 1
ATOM 880 C C . ALA A 1 112 ? -22.087 9.315 -23.674 1.00 76.50 112 ALA A C 1
ATOM 882 O O . ALA A 1 112 ? -23.210 9.087 -24.134 1.00 76.50 112 ALA A O 1
ATOM 883 N N . LEU A 1 113 ? -21.844 9.295 -22.360 1.00 71.88 113 LEU A N 1
ATOM 884 C CA . LEU A 1 113 ? -22.864 9.070 -21.336 1.00 71.88 113 LEU A CA 1
ATOM 885 C C . LEU A 1 113 ? -23.531 10.369 -20.862 1.00 71.88 113 LEU A C 1
ATOM 887 O O . LEU A 1 113 ? -24.703 10.319 -20.489 1.00 71.88 113 LEU A O 1
ATOM 891 N N . ILE A 1 114 ? -22.840 11.515 -20.904 1.00 71.06 114 ILE A N 1
ATOM 892 C CA . ILE A 1 114 ? -23.330 12.773 -20.315 1.00 71.06 114 ILE A CA 1
ATOM 893 C C . ILE A 1 114 ? -24.596 13.299 -21.001 1.00 71.06 114 ILE A C 1
ATOM 895 O O . ILE A 1 114 ? -25.503 13.759 -20.317 1.00 71.06 114 ILE A O 1
ATOM 899 N N . ASP A 1 115 ? -24.726 13.138 -22.320 1.00 70.62 115 ASP A N 1
ATOM 900 C CA . ASP A 1 115 ? -25.924 13.581 -23.050 1.00 70.62 115 ASP A CA 1
ATOM 901 C C . ASP A 1 115 ? -27.146 12.685 -22.792 1.00 70.62 115 ASP A C 1
ATOM 903 O O . ASP A 1 115 ? -28.289 13.110 -22.953 1.00 70.62 115 ASP A O 1
ATOM 907 N N . LYS A 1 116 ? -26.928 11.434 -22.367 1.00 67.00 116 LYS A N 1
ATOM 908 C CA . LYS A 1 116 ? -28.006 10.491 -22.022 1.00 67.00 116 LYS A CA 1
ATOM 909 C C . LYS A 1 116 ? -28.419 10.579 -20.555 1.00 67.00 116 LYS A C 1
ATOM 911 O O . LYS A 1 116 ? -29.433 9.998 -20.170 1.00 67.00 116 LYS A O 1
ATOM 916 N N . MET A 1 117 ? -27.634 11.267 -19.731 1.00 63.12 117 MET A N 1
ATOM 917 C CA . MET A 1 117 ? -27.760 11.266 -18.283 1.00 63.12 117 MET A CA 1
ATOM 918 C C . MET A 1 117 ? -27.855 12.692 -17.747 1.00 63.12 117 MET A C 1
ATOM 920 O O . MET A 1 117 ? -26.868 13.416 -17.699 1.00 63.12 117 MET A O 1
ATOM 924 N N . HIS A 1 118 ? -29.044 13.088 -17.284 1.00 72.44 118 HIS A N 1
ATOM 925 C CA . HIS A 1 118 ? -29.252 14.371 -16.603 1.00 72.4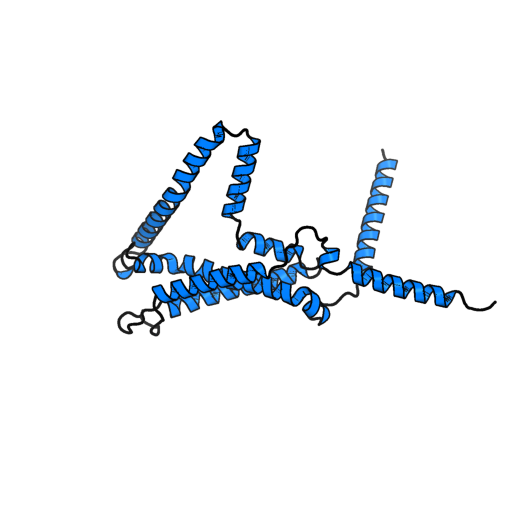4 118 HIS A CA 1
ATOM 926 C C . HIS A 1 118 ? -28.275 14.567 -15.423 1.00 72.44 118 HIS A C 1
ATOM 928 O O . HIS A 1 118 ? -27.734 13.600 -14.894 1.00 72.44 118 HIS A O 1
ATOM 934 N N . TYR A 1 119 ? -28.095 15.812 -14.967 1.00 68.56 119 TYR A N 1
ATOM 935 C CA . TYR A 1 119 ? -27.155 16.243 -13.911 1.00 68.56 119 TYR A CA 1
ATOM 936 C C . TYR A 1 119 ? -27.040 15.313 -12.682 1.00 68.56 119 TYR A C 1
ATOM 938 O O . TYR A 1 119 ? -25.949 15.156 -12.138 1.00 68.56 119 TYR A O 1
ATOM 946 N N . VAL A 1 120 ? -28.131 14.657 -12.264 1.00 73.81 120 VAL A N 1
ATOM 947 C CA . VAL A 1 120 ? -28.133 13.651 -11.183 1.00 73.81 120 VAL A CA 1
ATOM 948 C C . VAL A 1 120 ? -27.278 12.437 -11.545 1.00 73.81 120 VAL A C 1
ATOM 950 O O . VAL A 1 120 ? -26.475 11.976 -10.744 1.00 73.81 120 VAL A O 1
ATOM 953 N N . GLY A 1 121 ? -27.414 11.938 -12.768 1.00 73.38 121 GLY A N 1
ATOM 954 C CA . GLY A 1 121 ? -26.628 10.835 -13.291 1.00 73.38 121 GLY A CA 1
ATOM 955 C C . GLY A 1 121 ? -25.144 11.175 -13.414 1.00 73.38 121 GLY A C 1
ATOM 956 O O . GLY A 1 121 ? -24.310 10.364 -13.026 1.00 73.38 121 GLY A O 1
ATOM 957 N N . PHE A 1 122 ? -24.808 12.382 -13.880 1.00 72.44 122 PHE A N 1
ATOM 958 C CA . PHE A 1 122 ? -23.422 12.858 -13.880 1.00 72.44 122 PHE A CA 1
ATOM 959 C C . PHE A 1 122 ? -22.849 12.927 -12.460 1.00 72.44 122 PHE A C 1
ATOM 961 O O . PHE A 1 122 ? -21.749 12.440 -12.234 1.00 72.44 122 PHE A O 1
ATOM 968 N N . LEU A 1 123 ? -23.598 13.463 -11.489 1.00 76.56 123 LEU A N 1
ATOM 969 C CA . LEU A 1 123 ? -23.162 13.529 -10.091 1.00 76.56 123 LEU A CA 1
ATOM 970 C C . LEU A 1 123 ? -22.955 12.132 -9.490 1.00 76.56 123 LEU A C 1
ATOM 972 O O . LEU A 1 123 ? -21.969 11.906 -8.793 1.00 76.56 123 LEU A O 1
ATOM 976 N N . VAL A 1 124 ? -23.846 11.187 -9.801 1.00 77.69 124 VAL A N 1
ATOM 977 C CA . VAL A 1 124 ? -23.721 9.786 -9.386 1.00 77.69 124 VAL A CA 1
ATOM 978 C C . VAL A 1 124 ? -22.498 9.136 -10.027 1.00 77.69 124 VAL A C 1
ATOM 980 O O . VAL A 1 124 ? -21.716 8.538 -9.306 1.00 77.69 124 VAL A O 1
ATOM 983 N N . PHE A 1 125 ? -22.267 9.282 -11.335 1.00 72.25 125 PHE A N 1
ATOM 984 C CA . PHE A 1 125 ? -21.088 8.707 -11.999 1.00 72.25 125 PHE A CA 1
ATOM 985 C C . PHE A 1 125 ? -19.779 9.381 -11.597 1.00 72.25 125 PHE A C 1
ATOM 987 O O . PHE A 1 125 ? -18.761 8.706 -11.470 1.00 72.25 125 PHE A O 1
ATOM 994 N N . TYR A 1 126 ? -19.790 10.691 -11.368 1.00 71.50 126 TYR A N 1
ATOM 995 C CA . TYR A 1 126 ? -18.649 11.425 -10.840 1.00 71.50 126 TYR A CA 1
ATOM 996 C C . TYR A 1 126 ? -18.325 10.953 -9.420 1.00 71.50 126 TYR A C 1
ATOM 998 O O . TYR A 1 126 ? -17.185 10.588 -9.145 1.00 71.50 126 TYR A O 1
ATOM 1006 N N . GLY A 1 127 ? -19.337 10.855 -8.553 1.00 71.44 127 GLY A N 1
ATOM 1007 C CA . GLY A 1 127 ? -19.212 10.276 -7.218 1.00 71.44 127 GLY A CA 1
ATOM 1008 C C . GLY A 1 127 ? -18.740 8.825 -7.258 1.00 71.44 127 GLY A C 1
ATOM 1009 O O . GLY A 1 127 ? -17.851 8.464 -6.502 1.00 71.44 127 GLY A O 1
ATOM 1010 N N . LEU A 1 128 ? -19.248 8.018 -8.190 1.00 70.00 128 LEU A N 1
ATOM 1011 C CA . LEU A 1 128 ? -18.869 6.619 -8.389 1.00 70.00 128 LEU A CA 1
ATOM 1012 C C . LEU A 1 128 ? -17.435 6.479 -8.920 1.00 70.00 128 LEU A C 1
ATOM 1014 O O . LEU A 1 128 ? -16.721 5.567 -8.529 1.00 70.00 128 LEU A O 1
ATOM 1018 N N . THR A 1 129 ? -16.982 7.384 -9.784 1.00 66.19 129 THR A N 1
ATOM 1019 C CA . THR A 1 129 ? -15.603 7.403 -10.297 1.00 66.19 129 THR A CA 1
ATOM 1020 C C . THR A 1 129 ? -14.635 7.830 -9.205 1.00 66.19 129 THR A C 1
ATOM 1022 O O . THR A 1 129 ? -13.601 7.197 -9.019 1.00 66.19 129 THR A O 1
ATOM 1025 N N . PHE A 1 130 ? -14.978 8.875 -8.449 1.00 65.50 130 PHE A N 1
ATOM 1026 C CA . PHE A 1 130 ? -14.179 9.327 -7.313 1.00 65.50 130 PHE A CA 1
ATOM 1027 C C . PHE A 1 130 ? -14.172 8.288 -6.190 1.00 65.50 130 PHE A C 1
ATOM 1029 O O . PHE A 1 130 ? -13.143 8.098 -5.547 1.00 65.50 130 PHE A O 1
ATOM 1036 N N . PHE A 1 131 ? -15.287 7.577 -6.012 1.00 63.50 131 PHE A N 1
ATOM 1037 C CA . PHE A 1 131 ? -15.376 6.364 -5.220 1.00 63.50 131 PHE A CA 1
ATOM 1038 C C . PHE A 1 131 ? -14.389 5.354 -5.781 1.00 63.50 131 PHE A C 1
ATOM 1040 O O . PHE A 1 131 ? -13.365 5.210 -5.157 1.00 63.50 131 PHE A O 1
ATOM 1047 N N . PHE A 1 132 ? -14.554 4.767 -6.970 1.00 61.53 1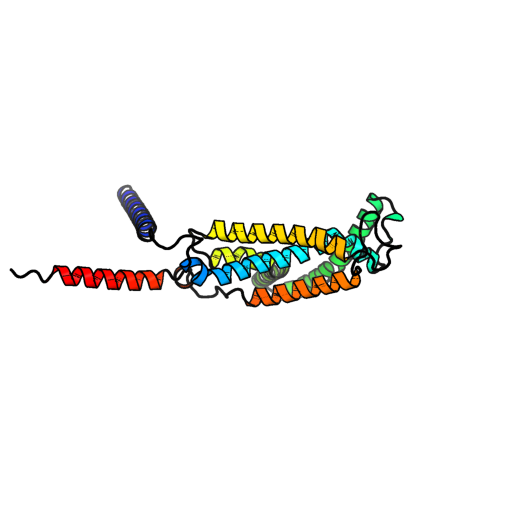32 PHE A N 1
ATOM 1048 C CA . PHE A 1 132 ? -13.654 3.726 -7.495 1.00 61.53 132 PHE A CA 1
ATOM 1049 C C . PHE A 1 132 ? -12.162 4.097 -7.560 1.00 61.53 132 PHE A C 1
ATOM 1051 O O . PHE A 1 132 ? -11.318 3.229 -7.362 1.00 61.53 132 PHE A O 1
ATOM 1058 N N . ALA A 1 133 ? -11.826 5.366 -7.791 1.00 58.44 133 ALA A N 1
ATOM 1059 C CA . ALA A 1 133 ? -10.446 5.852 -7.785 1.00 58.44 133 ALA A CA 1
ATOM 1060 C C . ALA A 1 133 ? -9.810 5.868 -6.382 1.00 58.44 133 ALA A C 1
ATOM 1062 O O . ALA A 1 133 ? -8.595 5.736 -6.261 1.00 58.44 133 ALA A O 1
ATOM 1063 N N . ASN A 1 134 ? -10.620 6.033 -5.333 1.00 59.09 134 ASN A N 1
ATOM 1064 C CA . ASN A 1 134 ? -10.191 6.007 -3.928 1.00 59.09 134 ASN A CA 1
ATOM 1065 C C . ASN A 1 134 ? -10.669 4.744 -3.181 1.00 59.09 134 ASN A C 1
ATOM 1067 O O . ASN A 1 134 ? -10.264 4.487 -2.047 1.00 59.09 134 ASN A O 1
ATOM 1071 N N . PHE A 1 135 ? -11.543 3.970 -3.816 1.00 51.31 135 PHE A N 1
ATOM 1072 C CA . PHE A 1 135 ? -12.149 2.736 -3.359 1.00 51.31 135 PHE A CA 1
ATOM 1073 C C . PHE A 1 135 ? -11.160 1.612 -3.574 1.00 51.31 135 PHE A C 1
ATOM 1075 O O . PHE A 1 135 ? -10.317 1.623 -4.471 1.00 51.31 135 PHE A O 1
ATOM 1082 N N . GLY A 1 136 ? -11.283 0.617 -2.723 1.00 61.53 136 GLY A N 1
ATOM 1083 C CA . GLY A 1 136 ? -10.211 -0.309 -2.459 1.00 61.53 136 GLY A CA 1
ATOM 1084 C C . GLY A 1 136 ? -9.767 -0.126 -1.022 1.00 61.53 136 GLY A C 1
ATOM 1085 O O . GLY A 1 136 ? -10.452 0.532 -0.231 1.00 61.53 136 GLY A O 1
ATOM 1086 N N . PRO A 1 137 ? -8.641 -0.725 -0.638 1.00 57.31 137 PRO A N 1
ATOM 1087 C CA . PRO A 1 137 ? -8.371 -0.865 0.771 1.00 57.31 137 PRO A CA 1
ATOM 1088 C C . PRO A 1 137 ? -8.123 0.510 1.388 1.00 57.31 137 PRO A C 1
ATOM 1090 O O . PRO A 1 137 ? -8.766 0.789 2.378 1.00 57.31 137 PRO A O 1
ATOM 1093 N N . ASN A 1 138 ? -7.408 1.429 0.720 1.00 58.88 138 ASN A N 1
ATOM 1094 C CA . ASN A 1 138 ? -7.005 2.744 1.245 1.00 58.88 138 ASN A CA 1
ATOM 1095 C C . ASN A 1 138 ? -8.117 3.506 2.013 1.00 58.88 138 ASN A C 1
ATOM 1097 O O . ASN A 1 138 ? -7.986 3.672 3.224 1.00 58.88 138 ASN A O 1
ATOM 1101 N N . ALA A 1 139 ? -9.241 3.879 1.379 1.00 55.72 139 ALA A N 1
ATOM 1102 C CA . ALA A 1 139 ? -10.346 4.575 2.063 1.00 55.72 139 ALA A CA 1
ATOM 1103 C C . ALA A 1 139 ? -11.023 3.711 3.144 1.00 55.72 139 ALA A C 1
ATOM 1105 O O . ALA A 1 139 ? -11.266 4.172 4.261 1.00 55.72 139 ALA A O 1
ATOM 1106 N N . THR A 1 140 ? -11.267 2.437 2.838 1.00 57.94 140 THR A N 1
ATOM 1107 C CA . THR A 1 140 ? -11.903 1.476 3.750 1.00 57.94 140 THR A CA 1
ATOM 1108 C C . THR A 1 140 ? -11.047 1.247 5.001 1.00 57.94 140 THR A C 1
ATOM 1110 O O . THR A 1 140 ? -11.572 1.182 6.105 1.00 57.94 140 THR A O 1
ATOM 1113 N N . THR A 1 141 ? -9.716 1.255 4.883 1.00 62.19 141 THR A N 1
ATOM 1114 C CA . THR A 1 141 ? -8.787 1.128 6.009 1.00 62.19 141 THR A CA 1
ATOM 1115 C C . THR A 1 141 ? -8.735 2.350 6.916 1.00 62.19 141 THR A C 1
ATOM 1117 O O . THR A 1 141 ? -8.385 2.183 8.082 1.00 62.19 141 THR A O 1
ATOM 1120 N N . PHE A 1 142 ? -9.090 3.550 6.445 1.00 61.44 142 PHE A N 1
ATOM 1121 C CA . PHE A 1 142 ? -9.217 4.731 7.312 1.00 61.44 142 PHE A CA 1
ATOM 1122 C C . PHE A 1 142 ? -10.563 4.773 8.041 1.00 61.44 142 PHE A C 1
ATOM 1124 O O . PHE A 1 142 ? -10.609 5.158 9.210 1.00 61.44 142 PHE A O 1
ATOM 1131 N N . VAL A 1 143 ? -11.638 4.357 7.368 1.00 65.31 143 VAL A N 1
ATOM 1132 C CA . VAL A 1 143 ? -13.014 4.435 7.884 1.00 65.31 143 VAL A CA 1
ATOM 1133 C C . VAL A 1 143 ? -13.318 3.301 8.866 1.00 65.31 143 VAL A C 1
ATOM 1135 O O . VAL A 1 143 ? -13.810 3.553 9.962 1.00 65.31 143 VAL A O 1
ATOM 1138 N N . VAL A 1 144 ? -12.932 2.066 8.544 1.00 66.19 144 VAL A N 1
ATOM 1139 C CA . VAL A 1 144 ? -13.227 0.870 9.353 1.00 66.19 144 VAL A CA 1
ATOM 1140 C C . VAL A 1 144 ? -12.728 0.979 10.806 1.00 66.19 144 VAL A C 1
ATOM 1142 O O . VAL A 1 144 ? -13.512 0.727 11.719 1.00 66.19 144 VAL A O 1
ATOM 1145 N N . PRO A 1 145 ? -11.478 1.399 11.100 1.00 61.84 145 PRO A N 1
ATOM 1146 C CA . PRO A 1 145 ? -11.046 1.603 12.483 1.00 61.84 145 PRO A CA 1
ATOM 1147 C C . PRO A 1 145 ? -11.847 2.694 13.206 1.00 61.84 145 PRO A C 1
ATOM 1149 O O . PRO A 1 145 ? -12.020 2.635 14.421 1.00 61.84 145 PRO A O 1
ATOM 1152 N N . ALA A 1 146 ? -12.322 3.712 12.485 1.00 62.09 146 ALA A N 1
ATOM 1153 C CA . ALA A 1 146 ? -13.115 4.776 13.086 1.00 62.09 146 ALA A CA 1
ATOM 1154 C C . ALA A 1 146 ? -14.515 4.287 13.497 1.00 62.09 146 ALA A C 1
ATOM 1156 O O . ALA A 1 146 ? -15.059 4.774 14.489 1.00 62.09 146 ALA A O 1
ATOM 1157 N N . GLU A 1 147 ? -15.060 3.302 12.789 1.00 62.75 147 GLU A N 1
ATOM 1158 C CA . GLU A 1 147 ? -16.396 2.751 13.037 1.00 62.75 147 GLU A CA 1
ATOM 1159 C C . GLU A 1 147 ? -16.400 1.554 13.995 1.00 62.75 147 GLU A C 1
ATOM 1161 O O . GLU A 1 147 ? -17.361 1.373 14.734 1.00 62.75 147 GLU A O 1
ATOM 1166 N N . ILE A 1 148 ? -15.331 0.752 14.024 1.00 65.50 148 ILE A N 1
ATOM 1167 C CA . ILE A 1 148 ? -15.288 -0.488 14.817 1.00 65.50 148 ILE A CA 1
ATOM 1168 C C . ILE A 1 148 ? -14.785 -0.265 16.251 1.00 65.50 148 ILE A C 1
ATOM 1170 O O . ILE A 1 148 ? -15.133 -1.034 17.150 1.00 65.50 148 ILE A O 1
ATOM 1174 N N . PHE A 1 149 ? -13.945 0.749 16.493 1.00 64.38 149 PHE A N 1
ATOM 1175 C CA . PHE A 1 149 ? -13.375 0.971 17.825 1.00 64.38 149 PHE A CA 1
ATOM 1176 C C . PHE A 1 149 ? -14.216 1.929 18.682 1.00 64.38 149 PHE A C 1
ATOM 1178 O O . PHE A 1 149 ? -14.670 2.963 18.175 1.00 64.38 149 PHE A O 1
ATOM 1185 N N . PRO A 1 150 ? -14.337 1.658 20.001 1.00 62.66 150 PRO A N 1
ATOM 1186 C CA . PRO A 1 150 ? -15.001 2.559 20.938 1.00 62.66 150 PRO A CA 1
ATOM 1187 C C . PRO A 1 150 ? -14.403 3.964 20.859 1.00 62.66 150 PRO A C 1
ATOM 1189 O O . PRO A 1 150 ? -13.181 4.115 20.741 1.00 62.66 150 PRO A O 1
ATOM 1192 N N . ALA A 1 151 ? -15.234 5.002 20.987 1.00 64.00 151 ALA A N 1
ATOM 1193 C CA . ALA A 1 151 ? -14.805 6.396 20.829 1.00 64.00 151 ALA A CA 1
ATOM 1194 C C . ALA A 1 151 ? -13.598 6.771 21.715 1.00 64.00 151 ALA A C 1
ATOM 1196 O O . ALA A 1 151 ? -12.743 7.546 21.288 1.00 64.00 151 ALA A O 1
ATOM 1197 N N . ARG A 1 152 ? -13.481 6.155 22.901 1.00 63.75 152 ARG A N 1
ATOM 1198 C CA . ARG A 1 152 ? -12.363 6.335 23.843 1.00 63.75 152 ARG A CA 1
ATOM 1199 C C . ARG A 1 152 ? -11.028 5.753 23.351 1.00 63.75 152 ARG A C 1
ATOM 1201 O O . ARG A 1 152 ? -9.983 6.311 23.665 1.00 63.75 152 ARG A O 1
ATOM 1208 N N . LEU A 1 153 ? -11.040 4.646 22.601 1.00 68.19 153 LEU A N 1
ATOM 1209 C CA . LEU A 1 153 ? -9.832 3.912 22.173 1.00 68.19 153 LEU A CA 1
ATOM 1210 C C . LEU A 1 153 ? -9.520 4.064 20.676 1.00 68.19 153 LEU A C 1
ATOM 1212 O O . LEU A 1 153 ? -8.464 3.622 20.213 1.00 68.19 153 LEU A O 1
ATOM 1216 N N . ARG A 1 154 ? -10.415 4.706 19.917 1.00 72.19 154 ARG A N 1
ATOM 1217 C CA . ARG A 1 154 ? -10.334 4.882 18.463 1.00 72.19 154 ARG A CA 1
ATOM 1218 C C . ARG A 1 154 ? -9.011 5.484 17.997 1.00 72.19 154 ARG A C 1
ATOM 1220 O O . ARG A 1 154 ? -8.381 4.934 17.099 1.00 72.19 154 ARG A O 1
ATOM 1227 N N . SER A 1 155 ? -8.573 6.587 18.604 1.00 73.69 155 SER A N 1
ATOM 1228 C CA . SER A 1 155 ? -7.336 7.274 18.206 1.00 73.69 155 SER A CA 1
ATOM 1229 C C . SER A 1 155 ? -6.099 6.400 18.425 1.00 73.69 155 SER A C 1
ATOM 1231 O O . SER A 1 155 ? -5.211 6.370 17.576 1.00 73.69 155 SER A O 1
ATOM 1233 N N . THR A 1 156 ? -6.060 5.630 19.514 1.00 77.81 156 THR A N 1
ATOM 1234 C CA . THR A 1 156 ? -4.953 4.715 19.808 1.00 77.81 156 THR A CA 1
ATOM 1235 C C . THR A 1 156 ? -4.940 3.524 18.856 1.00 77.81 156 THR A C 1
ATOM 1237 O O . THR A 1 156 ? -3.892 3.202 18.305 1.00 77.81 156 THR A O 1
ATOM 1240 N N . CYS A 1 157 ? -6.092 2.902 18.594 1.00 71.94 157 CYS A N 1
ATOM 1241 C CA . CYS A 1 157 ? -6.197 1.769 17.669 1.00 71.94 157 CYS A CA 1
ATOM 1242 C C . CYS A 1 157 ? -5.890 2.174 16.220 1.00 71.94 157 CYS A C 1
ATOM 1244 O O . CYS A 1 157 ? -5.193 1.456 15.494 1.00 71.94 157 CYS A O 1
ATOM 1246 N N . HIS A 1 158 ? -6.347 3.361 15.815 1.00 77.94 158 HIS A N 1
ATOM 1247 C CA . HIS A 1 158 ? -5.981 3.964 14.539 1.00 77.94 158 HIS A CA 1
ATOM 1248 C C . HIS A 1 158 ? -4.479 4.267 14.479 1.00 77.94 158 HIS A C 1
ATOM 1250 O O . HIS A 1 158 ? -3.828 3.930 13.496 1.00 77.94 158 HIS A O 1
ATOM 1256 N N . GLY A 1 159 ? -3.897 4.811 15.553 1.00 79.75 159 GLY A N 1
ATOM 1257 C CA . GLY A 1 159 ? -2.458 5.055 15.664 1.00 79.75 159 GLY A CA 1
ATOM 1258 C C . GLY A 1 159 ? -1.614 3.781 15.554 1.00 79.75 159 GLY A C 1
ATOM 1259 O O . GLY A 1 159 ? -0.608 3.780 14.850 1.00 79.75 159 GLY A O 1
ATOM 1260 N N . ILE A 1 160 ? -2.041 2.679 16.179 1.00 83.00 160 ILE A N 1
ATOM 1261 C CA . ILE A 1 160 ? -1.379 1.367 16.066 1.00 83.00 160 ILE A CA 1
ATOM 1262 C C . ILE A 1 160 ? -1.463 0.844 14.625 1.00 83.00 160 ILE A C 1
ATOM 1264 O O . ILE A 1 160 ? -0.462 0.379 14.082 1.00 83.00 160 ILE A O 1
ATOM 1268 N N . SER A 1 161 ? -2.625 0.970 13.980 1.00 80.12 161 SER A N 1
ATOM 1269 C CA . SER A 1 161 ? -2.805 0.586 12.570 1.00 80.12 161 SER A CA 1
ATOM 1270 C C . SER A 1 161 ? -1.934 1.435 11.635 1.00 80.12 161 SER A C 1
ATOM 1272 O O . SER A 1 161 ? -1.264 0.896 10.756 1.00 80.12 161 SER A O 1
ATOM 1274 N N . ALA A 1 162 ? -1.835 2.742 11.886 1.00 79.31 162 ALA A N 1
ATOM 1275 C CA . ALA A 1 162 ? -0.963 3.649 11.145 1.00 79.31 162 ALA A CA 1
ATOM 1276 C C . ALA A 1 162 ? 0.526 3.337 11.337 1.00 79.31 162 ALA A C 1
ATOM 1278 O O . ALA A 1 162 ? 1.289 3.344 10.368 1.00 79.31 162 ALA A O 1
ATOM 1279 N N . ALA A 1 163 ? 0.944 3.013 12.562 1.00 86.56 163 ALA A N 1
ATOM 1280 C CA . ALA A 1 163 ? 2.305 2.571 12.843 1.00 86.56 163 ALA A CA 1
ATOM 1281 C C . ALA A 1 163 ? 2.633 1.258 12.112 1.00 86.56 163 ALA A C 1
ATOM 1283 O O . ALA A 1 163 ? 3.720 1.134 11.546 1.00 86.56 163 ALA A O 1
ATOM 1284 N N . ALA A 1 164 ? 1.684 0.315 12.058 1.00 85.75 164 ALA A N 1
ATOM 1285 C CA . ALA A 1 164 ? 1.828 -0.917 11.287 1.00 85.75 164 ALA A CA 1
ATOM 1286 C C . ALA A 1 164 ? 1.985 -0.629 9.784 1.00 85.75 164 ALA A C 1
ATOM 1288 O O . ALA A 1 164 ? 2.900 -1.168 9.173 1.00 85.75 164 ALA A O 1
ATOM 1289 N N . GLY A 1 165 ? 1.198 0.283 9.202 1.00 82.69 165 GLY A N 1
ATOM 1290 C CA . GLY A 1 165 ? 1.387 0.720 7.810 1.00 82.69 165 GLY A CA 1
ATOM 1291 C C . GLY A 1 165 ? 2.805 1.241 7.551 1.00 82.69 165 GLY A C 1
ATOM 1292 O O . GLY A 1 165 ? 3.518 0.733 6.688 1.00 82.69 165 GLY A O 1
ATOM 1293 N N . LYS A 1 166 ? 3.304 2.151 8.399 1.00 90.06 166 LYS A N 1
ATOM 1294 C CA . LYS A 1 166 ? 4.682 2.665 8.276 1.00 90.06 166 LYS A CA 1
ATOM 1295 C C . LYS A 1 166 ? 5.747 1.578 8.418 1.00 90.06 166 LYS A C 1
ATOM 1297 O O . LYS A 1 166 ? 6.729 1.603 7.677 1.00 90.06 166 LYS A O 1
ATOM 1302 N N . ALA A 1 167 ? 5.555 0.614 9.315 1.00 90.56 167 ALA A N 1
ATOM 1303 C CA . ALA A 1 167 ? 6.426 -0.555 9.397 1.00 90.56 167 ALA A CA 1
ATOM 1304 C C . ALA A 1 167 ? 6.369 -1.387 8.103 1.00 90.56 167 ALA A C 1
ATOM 1306 O O . ALA A 1 167 ? 7.410 -1.810 7.605 1.00 90.56 167 ALA A O 1
ATOM 1307 N N . GLY A 1 168 ? 5.180 -1.552 7.520 1.00 87.56 168 GLY A N 1
ATOM 1308 C CA . GLY A 1 168 ? 4.969 -2.184 6.220 1.00 87.56 168 GLY A CA 1
ATOM 1309 C C . GLY A 1 168 ? 5.736 -1.481 5.104 1.00 87.56 168 GLY A C 1
ATOM 1310 O O . GLY A 1 168 ? 6.463 -2.133 4.363 1.00 87.56 168 GLY A O 1
ATOM 1311 N N . ALA A 1 169 ? 5.694 -0.151 5.038 1.00 87.88 169 ALA A N 1
ATOM 1312 C CA . ALA A 1 169 ? 6.454 0.619 4.054 1.00 87.88 169 ALA A CA 1
ATOM 1313 C C . ALA A 1 169 ? 7.975 0.400 4.182 1.00 87.88 169 ALA A C 1
ATOM 1315 O O . ALA A 1 169 ? 8.666 0.256 3.175 1.00 87.88 169 ALA A O 1
ATOM 1316 N N . ILE A 1 170 ? 8.501 0.324 5.411 1.00 91.38 170 ILE A N 1
ATOM 1317 C CA . ILE A 1 170 ? 9.921 0.025 5.674 1.00 91.38 170 ILE A CA 1
ATOM 1318 C C . ILE A 1 170 ? 10.260 -1.397 5.208 1.00 91.38 170 ILE A C 1
ATOM 1320 O O . ILE A 1 170 ? 11.241 -1.597 4.488 1.00 91.38 170 ILE A O 1
ATOM 1324 N N . VAL A 1 171 ? 9.440 -2.382 5.583 1.00 90.50 171 VAL A N 1
ATOM 1325 C CA . VAL A 1 171 ? 9.620 -3.786 5.184 1.00 90.50 171 VAL A CA 1
ATOM 1326 C C . VAL A 1 171 ? 9.522 -3.940 3.670 1.00 90.50 171 VAL A C 1
ATOM 1328 O O . VAL A 1 171 ? 10.334 -4.646 3.086 1.00 90.50 171 VAL A O 1
ATOM 1331 N N . GLY A 1 172 ? 8.591 -3.252 3.016 1.00 87.69 172 GLY A N 1
ATOM 1332 C CA . GLY A 1 172 ? 8.466 -3.237 1.565 1.00 87.69 172 GLY A CA 1
ATOM 1333 C C . GLY A 1 172 ? 9.677 -2.595 0.896 1.00 87.69 172 GLY A C 1
ATOM 1334 O O . GLY A 1 172 ? 10.234 -3.170 -0.040 1.00 87.69 172 GLY A O 1
ATOM 1335 N N . ALA A 1 173 ? 10.131 -1.439 1.382 1.00 87.62 173 ALA A N 1
ATOM 1336 C CA . ALA A 1 173 ? 11.271 -0.733 0.810 1.00 87.62 173 ALA A CA 1
ATOM 1337 C C . ALA A 1 173 ? 12.547 -1.585 0.860 1.00 87.62 173 ALA A C 1
ATOM 1339 O O . ALA A 1 173 ? 13.166 -1.832 -0.173 1.00 87.62 173 ALA A O 1
ATOM 1340 N N . PHE A 1 174 ? 12.922 -2.087 2.038 1.00 88.38 174 PHE A N 1
ATOM 1341 C CA . PHE A 1 174 ? 14.137 -2.892 2.180 1.00 88.38 174 PHE A CA 1
ATOM 1342 C C . PHE A 1 174 ? 13.945 -4.325 1.681 1.00 88.38 174 PHE A C 1
ATOM 1344 O O . PHE A 1 174 ? 14.790 -4.8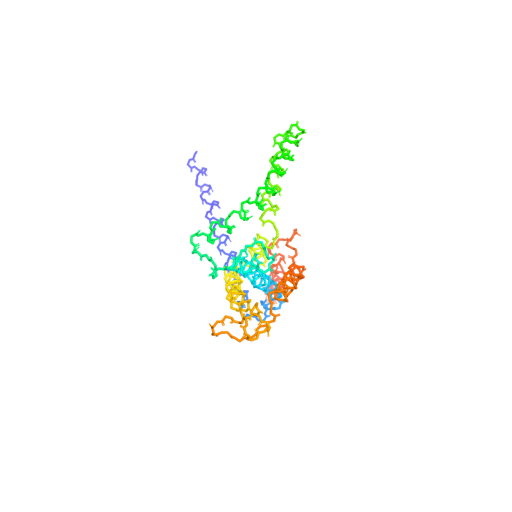45 0.957 1.00 88.38 174 PHE A O 1
ATOM 1351 N N . GLY A 1 175 ? 12.830 -4.967 2.017 1.00 86.56 175 GLY A N 1
ATOM 1352 C CA . GLY A 1 175 ? 12.542 -6.346 1.627 1.00 86.56 175 GLY A CA 1
ATOM 1353 C C . GLY A 1 175 ? 12.475 -6.513 0.114 1.00 86.56 175 GLY A C 1
ATOM 1354 O O . GLY A 1 175 ? 13.125 -7.408 -0.423 1.00 86.56 175 GLY A O 1
ATOM 1355 N N . PHE A 1 176 ? 11.776 -5.620 -0.594 1.00 87.12 176 PHE A N 1
ATOM 1356 C CA . PHE A 1 176 ? 11.744 -5.657 -2.056 1.00 87.12 176 PHE A CA 1
ATOM 1357 C C . PHE A 1 176 ? 13.108 -5.323 -2.663 1.00 87.12 176 PHE A C 1
ATOM 1359 O O . PHE A 1 176 ? 13.507 -5.970 -3.630 1.00 87.12 176 PHE A O 1
ATOM 1366 N N . LEU A 1 177 ? 13.854 -4.371 -2.094 1.00 85.25 177 LEU A N 1
ATOM 1367 C CA . LEU A 1 177 ? 15.196 -4.025 -2.568 1.00 85.25 177 LEU A CA 1
ATOM 1368 C C . LEU A 1 177 ? 16.144 -5.227 -2.539 1.00 85.25 177 LEU A C 1
ATOM 1370 O O . LEU A 1 177 ? 16.783 -5.510 -3.548 1.00 85.25 177 LEU A O 1
ATOM 1374 N N . TYR A 1 178 ? 16.201 -5.959 -1.423 1.00 84.69 178 TYR A N 1
ATOM 1375 C CA . TYR A 1 178 ? 17.029 -7.164 -1.304 1.00 84.69 178 TYR A CA 1
ATOM 1376 C C . TYR A 1 178 ? 16.489 -8.322 -2.151 1.00 84.69 178 TYR A C 1
ATOM 1378 O O . TYR A 1 178 ? 17.259 -9.036 -2.791 1.00 84.69 178 TYR A O 1
ATOM 1386 N N . ALA A 1 179 ? 15.169 -8.508 -2.197 1.00 84.44 179 ALA A N 1
ATOM 1387 C CA . ALA A 1 179 ? 14.556 -9.595 -2.951 1.00 84.44 179 ALA A CA 1
ATOM 1388 C C . ALA A 1 179 ? 14.719 -9.416 -4.469 1.00 84.44 179 ALA A C 1
ATOM 1390 O O . ALA A 1 179 ? 14.993 -10.377 -5.184 1.00 84.44 179 ALA A O 1
ATOM 1391 N N . SER A 1 180 ? 14.548 -8.194 -4.978 1.00 83.00 180 SER A N 1
ATOM 1392 C CA . SER A 1 180 ? 14.585 -7.882 -6.415 1.00 83.00 180 SER A CA 1
ATOM 1393 C C . SER A 1 180 ? 15.976 -7.971 -7.043 1.00 83.00 180 SER A C 1
ATOM 1395 O O . SER A 1 180 ? 16.061 -8.038 -8.273 1.00 83.00 180 SER A O 1
ATOM 1397 N N . GLN A 1 181 ? 17.038 -8.057 -6.230 1.00 85.38 181 GLN A N 1
ATOM 1398 C CA . GLN A 1 181 ? 18.404 -8.278 -6.704 1.00 85.38 181 GLN A CA 1
ATOM 1399 C C . GLN A 1 181 ? 18.503 -9.520 -7.593 1.00 85.38 181 GLN A C 1
ATOM 1401 O O . GLN A 1 181 ? 17.799 -10.516 -7.405 1.00 85.38 181 GLN A O 1
ATOM 1406 N N . SER A 1 182 ? 19.407 -9.460 -8.570 1.00 78.81 182 SER A N 1
ATOM 1407 C CA . SER A 1 182 ? 19.652 -10.562 -9.497 1.00 78.81 182 SER A CA 1
ATOM 1408 C C . SER A 1 182 ? 20.038 -11.850 -8.758 1.00 78.81 182 SER A C 1
ATOM 1410 O O . SER A 1 182 ? 20.759 -11.820 -7.762 1.00 78.81 182 SER A O 1
ATOM 1412 N N . LYS A 1 183 ? 19.596 -12.997 -9.290 1.00 76.69 183 LYS A N 1
ATOM 1413 C CA . LYS A 1 183 ? 20.041 -14.328 -8.836 1.00 76.69 183 LYS A CA 1
ATOM 1414 C C . LYS A 1 183 ? 21.502 -14.600 -9.193 1.00 76.69 183 LYS A C 1
ATOM 1416 O O . LYS A 1 183 ? 22.162 -15.396 -8.538 1.00 76.69 183 LYS A O 1
ATOM 1421 N N . ASP A 1 184 ? 21.971 -13.976 -10.271 1.00 77.44 184 ASP A N 1
ATOM 1422 C CA . ASP A 1 184 ? 23.340 -14.097 -10.764 1.00 77.44 184 ASP A CA 1
ATOM 1423 C C . ASP A 1 184 ? 24.248 -13.117 -9.999 1.00 77.44 184 ASP A C 1
ATOM 1425 O O . ASP A 1 184 ? 24.055 -11.905 -10.169 1.00 77.44 184 ASP A O 1
ATOM 1429 N N . PRO A 1 185 ? 25.226 -13.603 -9.202 1.00 73.19 185 PRO A N 1
ATOM 1430 C CA . PRO A 1 185 ? 26.121 -12.771 -8.395 1.00 73.19 185 PRO A CA 1
ATOM 1431 C C . PRO A 1 185 ? 26.887 -11.716 -9.198 1.00 73.19 185 PRO A C 1
ATOM 1433 O O . PRO A 1 185 ? 27.241 -10.674 -8.655 1.00 73.19 185 PRO A O 1
ATOM 1436 N N . ALA A 1 186 ? 27.123 -11.953 -10.493 1.00 71.81 186 ALA A N 1
ATOM 1437 C CA . ALA A 1 186 ? 27.833 -11.013 -11.359 1.00 71.81 186 ALA A CA 1
ATOM 1438 C C . ALA A 1 186 ? 26.992 -9.785 -11.758 1.00 71.81 186 ALA A C 1
ATOM 1440 O O . ALA A 1 186 ? 27.538 -8.803 -12.258 1.00 71.81 186 ALA A O 1
ATOM 1441 N N . LYS A 1 187 ? 25.669 -9.837 -11.562 1.00 73.44 187 LYS A N 1
ATOM 1442 C CA . LYS A 1 187 ? 24.707 -8.785 -11.940 1.00 73.44 187 LYS A CA 1
ATOM 1443 C C . LYS A 1 187 ? 24.011 -8.156 -10.729 1.00 73.44 187 LYS A C 1
ATOM 1445 O O . LYS A 1 187 ? 22.993 -7.490 -10.897 1.00 73.44 187 LYS A O 1
ATOM 1450 N N . VAL A 1 188 ? 24.510 -8.424 -9.525 1.00 75.56 188 VAL A N 1
ATOM 1451 C CA . VAL A 1 188 ? 24.010 -7.832 -8.278 1.00 75.56 188 VAL A CA 1
ATOM 1452 C C . VAL A 1 188 ? 24.609 -6.439 -8.109 1.00 75.56 188 VAL A C 1
ATOM 1454 O O . VAL A 1 188 ? 25.779 -6.216 -8.434 1.00 75.56 188 VAL A O 1
ATOM 1457 N N . ASP A 1 189 ? 23.820 -5.502 -7.591 1.00 73.62 189 ASP A N 1
ATOM 1458 C CA . ASP A 1 189 ? 24.312 -4.160 -7.298 1.00 73.62 189 ASP A CA 1
ATOM 1459 C C . ASP A 1 189 ? 25.395 -4.194 -6.207 1.00 73.62 189 ASP A C 1
ATOM 1461 O O . ASP A 1 189 ? 25.338 -4.971 -5.249 1.00 73.62 189 ASP A O 1
ATOM 1465 N N . LYS A 1 190 ? 26.412 -3.332 -6.338 1.00 69.94 190 LYS A N 1
ATOM 1466 C CA . LYS A 1 190 ? 27.549 -3.296 -5.404 1.00 69.94 190 LYS A CA 1
ATOM 1467 C C . LYS A 1 190 ? 27.068 -3.071 -3.967 1.00 69.94 190 LYS A C 1
ATOM 1469 O O . LYS A 1 190 ? 26.520 -2.017 -3.659 1.00 69.94 190 LYS A O 1
ATOM 1474 N N . GLY A 1 191 ? 27.353 -4.036 -3.091 1.00 71.38 191 GLY A N 1
ATOM 1475 C CA . GLY A 1 191 ? 26.998 -3.989 -1.669 1.00 71.38 191 GLY A CA 1
ATOM 1476 C C . GLY A 1 191 ? 25.798 -4.855 -1.273 1.00 71.38 191 GLY A C 1
ATOM 1477 O O . GLY A 1 191 ? 25.513 -4.939 -0.082 1.00 71.38 191 GLY A O 1
ATOM 1478 N N . TYR A 1 192 ? 25.140 -5.528 -2.223 1.00 73.31 192 TYR A N 1
ATOM 1479 C CA . TYR A 1 192 ? 24.023 -6.438 -1.954 1.00 73.31 192 TYR A CA 1
ATOM 1480 C C . TYR A 1 192 ? 24.389 -7.908 -2.200 1.00 73.31 192 TYR A C 1
ATOM 1482 O O . TYR A 1 192 ? 25.309 -8.227 -2.954 1.00 73.31 192 TYR A O 1
ATOM 1490 N N . SER A 1 193 ? 23.652 -8.812 -1.549 1.00 78.38 193 SER A N 1
ATOM 1491 C CA . SER A 1 193 ? 23.716 -10.258 -1.802 1.00 78.38 193 SER A CA 1
ATOM 1492 C C . SER A 1 193 ? 22.765 -10.658 -2.942 1.00 78.38 193 SER A C 1
ATOM 1494 O O . SER A 1 193 ? 21.777 -9.955 -3.166 1.00 78.38 193 SER A O 1
ATOM 1496 N N . PRO A 1 194 ? 23.010 -11.786 -3.642 1.00 79.81 194 PRO A N 1
ATOM 1497 C CA . PRO A 1 194 ? 22.100 -12.292 -4.669 1.00 79.81 194 PRO A CA 1
ATOM 1498 C C . PRO A 1 194 ? 20.682 -12.492 -4.127 1.00 79.81 194 PRO A C 1
ATOM 1500 O O . PRO A 1 194 ? 20.489 -13.120 -3.083 1.00 79.81 194 PRO A O 1
ATOM 1503 N N . GLY A 1 195 ? 19.704 -11.939 -4.841 1.00 82.00 195 GLY A N 1
ATOM 1504 C CA . GLY A 1 195 ? 18.292 -11.975 -4.473 1.00 82.00 195 GLY A CA 1
ATOM 1505 C C . GLY A 1 195 ? 17.517 -13.061 -5.212 1.00 82.00 195 GLY A C 1
ATOM 1506 O O . GLY A 1 195 ? 18.070 -13.920 -5.902 1.00 82.00 195 GLY A O 1
ATOM 1507 N N . ILE A 1 196 ? 16.191 -13.006 -5.095 1.00 83.69 196 ILE A N 1
ATOM 1508 C CA . ILE A 1 196 ? 15.280 -13.910 -5.807 1.00 83.69 196 ILE A CA 1
ATOM 1509 C C . ILE A 1 196 ? 14.970 -13.429 -7.232 1.00 83.69 196 ILE A C 1
ATOM 1511 O O . ILE A 1 196 ? 14.360 -14.177 -7.995 1.00 83.69 196 ILE A O 1
ATOM 1515 N N . GLY A 1 197 ? 15.418 -12.232 -7.618 1.00 82.12 197 GLY A N 1
ATOM 1516 C CA . GLY A 1 197 ? 15.221 -11.626 -8.932 1.00 82.12 197 GLY A CA 1
ATOM 1517 C C . GLY A 1 197 ? 13.888 -10.890 -9.076 1.00 82.12 197 GLY A C 1
ATOM 1518 O O . GLY A 1 197 ? 12.869 -11.289 -8.516 1.00 82.12 197 GLY A O 1
ATOM 1519 N N . MET A 1 198 ? 13.886 -9.839 -9.902 1.00 81.50 198 MET A N 1
ATOM 1520 C CA . MET A 1 198 ? 12.750 -8.926 -10.093 1.00 81.50 198 MET A CA 1
ATOM 1521 C C . MET A 1 198 ? 11.412 -9.629 -10.375 1.00 81.50 198 MET A C 1
ATOM 1523 O O . MET A 1 198 ? 10.409 -9.315 -9.744 1.00 81.50 198 MET A O 1
ATOM 1527 N N . GLN A 1 199 ? 11.381 -10.603 -11.290 1.00 79.00 199 GLN A N 1
ATOM 1528 C CA . GLN A 1 199 ? 10.139 -11.303 -11.651 1.00 79.00 199 GLN A CA 1
ATOM 1529 C C . GLN A 1 199 ? 9.544 -12.089 -10.475 1.00 79.00 199 GLN A C 1
ATOM 1531 O O . GLN A 1 199 ? 8.338 -12.037 -10.240 1.00 79.00 199 GLN A O 1
ATOM 1536 N N . ASN A 1 200 ? 10.388 -12.782 -9.707 1.00 80.88 200 ASN A N 1
ATOM 1537 C CA . ASN A 1 200 ? 9.937 -13.535 -8.541 1.00 80.88 200 ASN A CA 1
ATOM 1538 C C . ASN A 1 200 ? 9.503 -12.592 -7.416 1.00 80.88 200 ASN A C 1
ATOM 1540 O O . ASN A 1 200 ? 8.500 -12.860 -6.760 1.00 80.88 200 ASN A O 1
ATOM 1544 N N . SER A 1 201 ? 10.203 -11.471 -7.229 1.00 84.06 201 SER A N 1
ATOM 1545 C CA . SER A 1 201 ? 9.789 -10.432 -6.284 1.00 84.06 201 SER A CA 1
ATOM 1546 C C . SER A 1 201 ? 8.419 -9.870 -6.637 1.00 84.06 201 SER A C 1
ATOM 1548 O O . SER A 1 201 ? 7.575 -9.758 -5.760 1.00 84.06 201 SER A O 1
ATOM 1550 N N . LEU A 1 202 ? 8.142 -9.598 -7.915 1.00 83.25 202 LEU A N 1
ATOM 1551 C CA . LEU A 1 202 ? 6.819 -9.150 -8.360 1.00 83.25 202 LEU A CA 1
ATOM 1552 C C . LEU A 1 202 ? 5.724 -10.191 -8.098 1.00 83.25 202 LEU A C 1
ATOM 1554 O O . LEU A 1 202 ? 4.622 -9.818 -7.703 1.00 83.25 202 LEU A O 1
ATOM 1558 N N . PHE A 1 203 ? 6.022 -11.484 -8.250 1.00 85.38 203 PHE A N 1
ATOM 1559 C CA . PHE A 1 203 ? 5.077 -12.542 -7.886 1.00 85.38 203 PHE A CA 1
ATOM 1560 C C . PHE A 1 203 ? 4.813 -12.579 -6.373 1.00 85.38 203 PHE A C 1
ATOM 1562 O O . PHE A 1 203 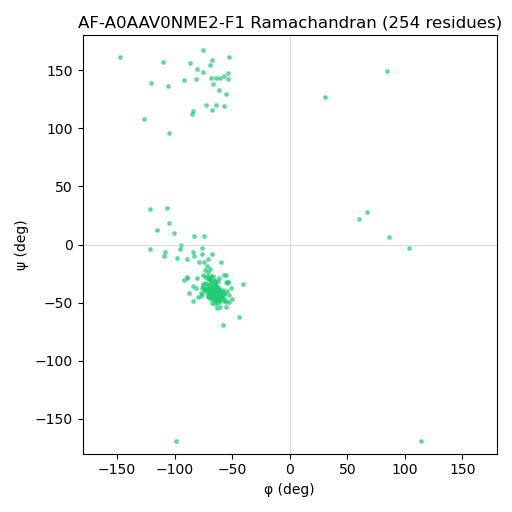? 3.663 -12.678 -5.955 1.00 85.38 203 PHE A O 1
ATOM 1569 N N . VAL A 1 204 ? 5.850 -12.414 -5.544 1.00 85.62 204 VAL A N 1
ATOM 1570 C CA . VAL A 1 204 ? 5.699 -12.279 -4.085 1.00 85.62 204 VAL A CA 1
ATOM 1571 C C . VAL A 1 204 ? 4.826 -11.069 -3.737 1.00 85.62 204 VAL A C 1
ATOM 1573 O O . VAL A 1 204 ? 3.921 -11.195 -2.918 1.00 85.62 204 VAL A O 1
ATOM 1576 N N . MET A 1 205 ? 5.015 -9.928 -4.407 1.00 84.00 205 MET A N 1
ATOM 1577 C CA . MET A 1 205 ? 4.164 -8.747 -4.213 1.00 84.00 205 MET A CA 1
ATOM 1578 C C . MET A 1 205 ? 2.710 -9.000 -4.626 1.00 84.00 205 MET A C 1
ATOM 1580 O O . MET A 1 205 ? 1.790 -8.549 -3.946 1.00 84.00 205 MET A O 1
ATOM 1584 N N . ALA A 1 206 ? 2.482 -9.745 -5.710 1.00 82.19 206 ALA A N 1
ATOM 1585 C CA . ALA A 1 206 ? 1.140 -10.138 -6.129 1.00 82.19 206 ALA A CA 1
ATOM 1586 C C . ALA A 1 206 ? 0.459 -11.036 -5.083 1.00 82.19 206 ALA A C 1
ATOM 1588 O O . ALA A 1 206 ? -0.711 -10.828 -4.769 1.00 82.19 206 ALA A O 1
ATOM 1589 N N . VAL A 1 207 ? 1.198 -11.980 -4.489 1.00 87.19 207 VAL A N 1
ATOM 1590 C CA . VAL A 1 207 ? 0.701 -12.820 -3.389 1.00 87.19 207 VAL A CA 1
ATOM 1591 C C . VAL A 1 207 ? 0.406 -11.984 -2.144 1.00 87.19 207 VAL A C 1
ATOM 1593 O O . VAL A 1 207 ? -0.649 -12.162 -1.547 1.00 87.19 207 VAL A O 1
ATOM 1596 N N . ILE A 1 208 ? 1.274 -11.039 -1.771 1.00 85.00 208 ILE A N 1
ATOM 1597 C CA . ILE A 1 208 ? 1.049 -10.126 -0.636 1.00 85.00 208 ILE A CA 1
ATOM 1598 C C . ILE A 1 208 ? -0.232 -9.307 -0.837 1.00 85.00 208 ILE A C 1
ATOM 1600 O O . ILE A 1 208 ? -1.042 -9.213 0.082 1.00 85.00 208 ILE A O 1
ATOM 1604 N N . ASN A 1 209 ? -0.465 -8.785 -2.044 1.00 81.31 209 ASN A N 1
ATOM 1605 C CA . ASN A 1 209 ? -1.709 -8.091 -2.380 1.00 81.31 209 ASN A CA 1
ATOM 1606 C C . ASN A 1 209 ? -2.932 -9.019 -2.325 1.00 81.31 209 ASN A C 1
ATOM 1608 O O . ASN A 1 209 ? -3.966 -8.633 -1.785 1.00 81.31 209 ASN A O 1
ATOM 1612 N N . ALA A 1 210 ? -2.825 -10.250 -2.832 1.00 80.81 210 ALA A N 1
ATOM 1613 C CA . ALA A 1 210 ? -3.907 -11.233 -2.760 1.00 80.81 210 ALA A CA 1
ATOM 1614 C C . ALA A 1 210 ? -4.230 -11.637 -1.310 1.00 80.81 210 ALA A C 1
ATOM 1616 O O . ALA A 1 210 ? -5.398 -11.763 -0.946 1.00 80.81 210 ALA A O 1
ATOM 1617 N N . LEU A 1 211 ? -3.210 -11.776 -0.458 1.00 82.69 211 LEU A N 1
ATOM 1618 C CA . LEU A 1 211 ? -3.385 -11.962 0.982 1.00 82.69 211 LEU A CA 1
ATOM 1619 C C . LEU A 1 211 ? -4.036 -10.733 1.617 1.00 82.69 211 LEU A C 1
ATOM 1621 O O . LEU A 1 211 ? -4.929 -10.896 2.438 1.00 82.69 211 LEU A O 1
ATOM 1625 N N . GLY A 1 212 ? -3.656 -9.522 1.203 1.00 74.00 212 GLY A N 1
ATOM 1626 C CA . GLY A 1 212 ? -4.306 -8.280 1.622 1.00 74.00 212 GLY A CA 1
ATOM 1627 C C . GLY A 1 212 ? 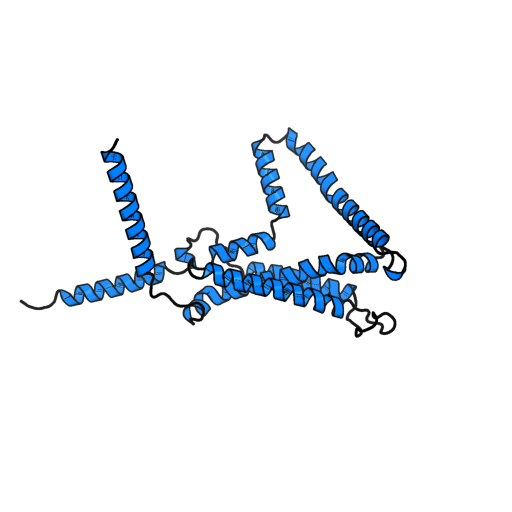-5.807 -8.281 1.325 1.00 74.00 212 GLY A C 1
ATOM 1628 O O . GLY A 1 212 ? -6.598 -7.924 2.194 1.00 74.00 212 GLY A O 1
ATOM 1629 N N . ILE A 1 213 ? -6.222 -8.776 0.153 1.00 74.88 213 ILE A N 1
ATOM 1630 C CA . ILE A 1 213 ? -7.643 -8.990 -0.172 1.00 74.88 213 ILE A CA 1
ATOM 1631 C C . ILE A 1 213 ? -8.267 -10.008 0.795 1.00 74.88 213 ILE A C 1
ATOM 1633 O O . ILE A 1 213 ? -9.336 -9.752 1.339 1.00 74.88 213 ILE A O 1
ATOM 1637 N N . GLY A 1 214 ? -7.592 -11.127 1.075 1.00 72.25 214 GLY A N 1
ATOM 1638 C CA . GLY A 1 214 ? -8.065 -12.133 2.035 1.00 72.25 214 GLY A CA 1
ATOM 1639 C C . GLY A 1 214 ? -8.239 -11.598 3.464 1.00 72.25 214 GLY A C 1
ATOM 1640 O O . GLY A 1 214 ? -9.247 -11.879 4.105 1.00 72.25 214 GLY A O 1
ATOM 1641 N N . PHE A 1 215 ? -7.306 -10.777 3.951 1.00 69.25 215 PHE A N 1
ATOM 1642 C CA . PHE A 1 215 ? -7.418 -10.103 5.250 1.00 69.25 215 PHE A CA 1
ATOM 1643 C C . PHE A 1 215 ? -8.461 -8.982 5.245 1.00 69.25 215 PHE A C 1
ATOM 1645 O O . PHE A 1 215 ? -9.091 -8.739 6.270 1.00 69.25 215 PHE A O 1
ATOM 1652 N N . THR A 1 216 ? -8.723 -8.368 4.090 1.00 66.88 216 THR A N 1
ATOM 1653 C CA . THR A 1 216 ? -9.833 -7.419 3.931 1.00 66.88 216 THR A CA 1
ATOM 1654 C C . THR A 1 216 ? -11.184 -8.119 4.112 1.00 66.88 216 THR A C 1
ATOM 1656 O O . THR A 1 216 ? -12.092 -7.530 4.679 1.00 66.88 216 THR A O 1
ATOM 1659 N N . LEU A 1 217 ? -11.318 -9.396 3.733 1.00 65.81 217 LEU A N 1
ATOM 1660 C CA . LEU A 1 217 ? -12.537 -10.185 3.991 1.00 65.81 217 LEU A CA 1
ATOM 1661 C C . LEU A 1 217 ? -12.722 -10.562 5.473 1.00 65.81 217 LEU A C 1
ATOM 1663 O O . LEU A 1 217 ? -13.822 -10.920 5.883 1.00 65.81 217 LEU A O 1
ATOM 1667 N N . LEU A 1 218 ? -11.655 -10.498 6.274 1.00 63.50 218 LEU A N 1
ATOM 1668 C CA . LEU A 1 218 ? -11.695 -10.670 7.732 1.00 63.50 218 LEU A CA 1
ATOM 1669 C C . LEU A 1 218 ? -12.080 -9.380 8.465 1.00 63.50 218 LEU A C 1
ATOM 1671 O O . LEU A 1 218 ? -12.316 -9.415 9.674 1.00 63.50 218 LEU A O 1
ATOM 1675 N N . VAL A 1 219 ? -12.138 -8.249 7.758 1.00 62.00 219 VAL A N 1
ATOM 1676 C CA . VAL A 1 219 ? -12.663 -7.005 8.308 1.00 62.00 219 VAL A CA 1
ATOM 1677 C C . VAL A 1 219 ? -14.185 -7.150 8.422 1.00 62.00 219 VAL A C 1
ATOM 1679 O O . VAL A 1 219 ? -14.845 -7.373 7.408 1.00 62.00 219 VAL A O 1
ATOM 1682 N N . PRO A 1 220 ? -14.761 -7.042 9.632 1.00 55.22 220 PRO A N 1
ATOM 1683 C CA . PRO A 1 220 ? -16.204 -7.127 9.804 1.00 55.22 220 PRO A CA 1
ATOM 1684 C C . PRO A 1 220 ? -16.887 -6.002 9.030 1.00 55.22 220 PRO A C 1
ATOM 1686 O O . PRO A 1 220 ? -16.491 -4.842 9.157 1.00 55.22 220 PRO A O 1
ATOM 1689 N N . GLU A 1 221 ? -17.938 -6.323 8.275 1.00 58.72 221 GLU A N 1
ATOM 1690 C CA . GLU A 1 221 ? -18.803 -5.281 7.729 1.00 58.72 221 GLU A CA 1
ATOM 1691 C C . GLU A 1 221 ? -19.500 -4.540 8.880 1.00 58.72 221 GLU A C 1
ATOM 1693 O O . GLU A 1 221 ? -20.233 -5.136 9.673 1.00 58.72 221 GLU A O 1
ATOM 1698 N N . SER A 1 222 ? -19.266 -3.228 8.969 1.00 52.47 222 SER A N 1
ATOM 1699 C CA . SER A 1 222 ? -19.932 -2.312 9.907 1.00 52.47 222 SER A CA 1
ATOM 1700 C C . SER A 1 222 ? -21.366 -1.966 9.484 1.00 52.47 222 SER A C 1
ATOM 1702 O O . SER A 1 222 ? -22.073 -1.255 10.195 1.00 52.47 222 SER A O 1
ATOM 1704 N N . ASN A 1 223 ? -21.816 -2.463 8.328 1.00 45.28 223 ASN A N 1
ATOM 1705 C CA . ASN A 1 223 ? -23.058 -2.033 7.704 1.00 45.28 223 ASN A CA 1
ATOM 1706 C C . ASN A 1 223 ? -24.288 -2.445 8.533 1.00 45.28 223 ASN A C 1
ATOM 1708 O O . ASN A 1 223 ? -24.578 -3.630 8.703 1.00 45.28 223 ASN A O 1
ATOM 1712 N N . GLY A 1 224 ? -25.017 -1.446 9.039 1.00 49.38 224 GLY A N 1
ATOM 1713 C CA . GLY A 1 224 ? -26.299 -1.624 9.726 1.00 49.38 224 GLY A CA 1
ATOM 1714 C C . GLY A 1 224 ? -26.235 -1.925 11.226 1.00 49.38 224 GLY A C 1
ATOM 1715 O O . GLY A 1 224 ? -27.289 -2.166 11.806 1.00 49.38 224 GLY A O 1
ATOM 1716 N N . LYS A 1 225 ? -25.056 -1.892 11.861 1.00 50.88 225 LYS A N 1
ATOM 1717 C CA . LYS A 1 225 ? -24.911 -2.036 13.322 1.00 50.88 225 LYS A CA 1
ATOM 1718 C C . LYS A 1 225 ? -24.581 -0.692 13.960 1.00 50.88 225 LYS A C 1
ATOM 1720 O O . LYS A 1 225 ? -23.755 0.052 13.428 1.00 50.88 225 LYS A O 1
ATOM 1725 N N . SER A 1 226 ? -25.215 -0.364 15.085 1.00 53.00 226 SER A N 1
ATOM 1726 C CA . SER A 1 226 ? -24.856 0.854 15.819 1.00 53.00 226 SER A CA 1
ATOM 1727 C C . SER A 1 226 ? -23.467 0.700 16.456 1.00 53.00 226 SER A C 1
ATOM 1729 O O . SER A 1 226 ? -23.008 -0.412 16.729 1.00 53.00 226 SER A O 1
ATOM 1731 N N . LEU A 1 227 ? -22.781 1.822 16.699 1.00 51.81 227 LEU A N 1
ATOM 1732 C CA . LEU A 1 227 ? -21.484 1.841 17.394 1.00 51.81 227 LEU A CA 1
ATOM 1733 C C . LEU A 1 227 ? -21.548 1.131 18.756 1.00 51.81 227 LEU A C 1
ATOM 1735 O O . LEU A 1 227 ? -20.570 0.502 19.140 1.00 51.81 227 LEU A O 1
ATOM 1739 N N . GLU A 1 228 ? -22.700 1.205 19.426 1.00 52.88 228 GLU A N 1
ATOM 1740 C CA . GLU A 1 228 ? -22.989 0.632 20.749 1.00 52.88 228 GLU A CA 1
ATOM 1741 C C . GLU A 1 228 ? -23.190 -0.897 20.695 1.00 52.88 228 GLU A C 1
ATOM 1743 O O . GLU A 1 228 ? -22.782 -1.624 21.603 1.00 52.88 228 GLU A O 1
ATOM 1748 N N . GLU A 1 229 ? -23.756 -1.419 19.599 1.00 54.16 229 GLU A N 1
ATOM 1749 C CA . GLU A 1 229 ? -23.851 -2.864 19.338 1.00 54.16 229 GLU A CA 1
ATOM 1750 C C . GLU A 1 229 ? -22.500 -3.463 18.925 1.00 54.16 229 GLU A C 1
ATOM 1752 O O . GLU A 1 229 ? -22.156 -4.573 19.328 1.00 54.16 229 GLU A O 1
ATOM 1757 N N . LEU A 1 230 ? -21.709 -2.730 18.134 1.00 56.22 230 LEU A N 1
ATOM 1758 C CA . LEU A 1 230 ? -20.360 -3.137 17.719 1.00 56.22 230 LEU A CA 1
ATOM 1759 C C . LEU A 1 230 ? -19.341 -3.055 18.865 1.00 56.22 230 LEU A C 1
ATOM 1761 O O . LEU A 1 230 ? -18.424 -3.878 18.913 1.00 56.22 230 LEU A O 1
ATOM 1765 N N . SER A 1 231 ? -19.488 -2.086 19.776 1.00 53.22 231 SER A N 1
ATOM 1766 C CA . SER A 1 231 ? -18.680 -1.934 20.996 1.00 53.22 231 SER A CA 1
ATOM 1767 C C . SER A 1 231 ? -19.104 -2.891 22.119 1.00 53.22 231 SER A C 1
ATOM 1769 O O . SER A 1 231 ? -18.343 -3.105 23.067 1.00 53.22 231 SER A O 1
ATOM 1771 N N . GLY A 1 232 ? -20.293 -3.499 22.012 1.00 51.31 232 GLY A N 1
ATOM 1772 C CA . GLY A 1 232 ? -20.880 -4.342 23.054 1.00 51.31 232 GLY A CA 1
ATOM 1773 C C . GLY A 1 232 ? -21.265 -3.552 24.309 1.00 51.31 232 GLY A C 1
ATOM 1774 O O . GLY A 1 232 ? -21.229 -4.102 25.412 1.00 51.31 232 GLY A O 1
ATOM 1775 N N . GLU A 1 233 ? -21.583 -2.262 24.164 1.00 51.81 233 GLU A N 1
ATOM 1776 C CA . GLU A 1 233 ? -22.017 -1.397 25.264 1.00 51.81 233 GLU A CA 1
ATOM 1777 C C . GLU A 1 233 ? -23.407 -1.796 25.794 1.00 51.81 233 GLU A C 1
ATOM 1779 O O . GLU A 1 233 ? -23.597 -1.735 27.012 1.00 51.81 233 GLU A O 1
ATOM 1784 N N . ASN A 1 234 ? -24.295 -2.323 24.935 1.00 48.06 234 ASN A N 1
ATOM 1785 C CA . ASN A 1 234 ? -25.653 -2.772 25.297 1.00 48.06 234 ASN A CA 1
ATOM 1786 C C . ASN A 1 234 ? -25.672 -3.973 26.262 1.00 48.06 234 ASN A C 1
ATOM 1788 O O . ASN A 1 234 ? -26.430 -3.976 27.227 1.00 48.06 234 ASN A O 1
ATOM 1792 N N . GLU A 1 235 ? -24.805 -4.973 26.071 1.00 48.16 235 GLU A N 1
ATOM 1793 C CA . GLU A 1 235 ? -24.768 -6.165 26.944 1.00 48.16 235 GLU A CA 1
ATOM 1794 C C . GLU A 1 235 ? -24.279 -5.833 28.366 1.00 48.16 235 GLU A C 1
ATOM 1796 O O . GLU A 1 235 ? -24.629 -6.501 29.340 1.00 48.16 235 GLU A O 1
ATOM 1801 N N . ALA A 1 236 ? -23.465 -4.782 28.496 1.00 44.47 236 ALA A N 1
ATOM 1802 C CA . ALA A 1 236 ? -22.981 -4.304 29.785 1.00 44.47 236 ALA A CA 1
ATOM 1803 C C . ALA A 1 236 ? -24.021 -3.435 30.516 1.00 44.47 236 ALA A C 1
ATOM 1805 O O . ALA A 1 236 ? -24.013 -3.399 31.744 1.00 44.47 236 ALA A O 1
ATOM 1806 N N . GLU A 1 237 ? -24.903 -2.740 29.790 1.00 45.28 237 GLU A N 1
ATOM 1807 C CA . GLU A 1 237 ? -26.047 -2.028 30.378 1.00 45.28 237 GLU A CA 1
ATOM 1808 C C . GLU A 1 237 ? -27.131 -2.992 30.861 1.00 45.28 237 GLU A C 1
ATOM 1810 O O . GLU A 1 237 ? -27.662 -2.798 31.951 1.00 45.28 237 GLU A O 1
ATOM 1815 N N . GLU A 1 238 ? -27.393 -4.074 30.124 1.00 45.75 238 GLU A N 1
ATOM 1816 C CA . GLU A 1 238 ? -28.350 -5.109 30.533 1.00 45.75 238 GLU A CA 1
ATOM 1817 C C . GLU A 1 238 ? -27.894 -5.828 31.814 1.00 45.75 238 GLU A C 1
ATOM 1819 O O . GLU A 1 238 ? -28.675 -5.979 32.752 1.00 45.75 238 GLU A O 1
ATOM 1824 N N . GLN A 1 239 ? -26.604 -6.177 31.919 1.00 43.16 239 GLN A N 1
ATOM 1825 C CA . GLN A 1 239 ? -26.044 -6.797 33.128 1.00 43.16 239 GLN A CA 1
ATOM 1826 C C . GLN A 1 239 ? -25.979 -5.835 34.327 1.00 43.16 239 GLN A C 1
ATOM 1828 O O . GLN A 1 239 ? -26.238 -6.246 35.462 1.00 43.16 239 GLN A O 1
ATOM 1833 N N . ALA A 1 240 ? -25.671 -4.554 34.099 1.00 45.03 240 ALA A N 1
ATOM 1834 C CA . ALA A 1 240 ? -25.670 -3.538 35.153 1.00 45.03 240 ALA A CA 1
ATOM 1835 C C . ALA A 1 240 ? -27.091 -3.192 35.635 1.00 45.03 240 ALA A C 1
ATOM 1837 O O . ALA A 1 240 ? -27.291 -2.977 36.830 1.00 45.03 240 ALA A O 1
ATOM 1838 N N . GLY A 1 241 ? -28.078 -3.194 34.732 1.00 44.16 241 GLY A N 1
ATOM 1839 C CA . GLY A 1 241 ? -29.495 -3.022 35.054 1.00 44.16 241 GLY A CA 1
ATOM 1840 C C . GLY A 1 241 ? -30.035 -4.165 35.912 1.00 44.16 241 GLY A C 1
ATOM 1841 O O . GLY A 1 241 ? -30.630 -3.913 36.956 1.00 44.16 241 GLY A O 1
ATOM 1842 N N . THR A 1 242 ? -29.726 -5.419 35.558 1.00 44.22 242 THR A N 1
ATOM 1843 C CA . THR A 1 242 ? -30.135 -6.584 36.365 1.00 44.22 242 THR A CA 1
ATOM 1844 C C . THR A 1 242 ? -29.499 -6.604 37.759 1.00 44.22 242 THR A C 1
ATOM 1846 O O . THR A 1 242 ? -30.164 -6.941 38.732 1.00 44.22 242 THR A O 1
ATOM 1849 N N . ALA A 1 243 ? -28.238 -6.173 37.893 1.00 42.81 243 ALA A N 1
ATOM 1850 C CA . ALA A 1 243 ? -27.565 -6.104 39.193 1.00 42.81 243 ALA A CA 1
ATOM 1851 C C . ALA A 1 243 ? -28.071 -4.945 40.080 1.00 42.81 243 ALA A C 1
ATOM 1853 O O . ALA A 1 243 ? -28.016 -5.032 41.309 1.00 42.81 243 ALA A O 1
ATOM 1854 N N . GLY A 1 244 ? -28.553 -3.854 39.472 1.00 43.50 244 GLY A N 1
ATOM 1855 C CA . GLY A 1 244 ? -29.164 -2.722 40.172 1.00 43.50 244 GLY A CA 1
ATOM 1856 C C . GLY A 1 244 ? -30.566 -3.028 40.704 1.00 43.50 244 GLY A C 1
ATOM 1857 O O . GLY A 1 244 ? -30.883 -2.642 41.832 1.00 43.50 244 GLY A O 1
ATOM 1858 N N . ASP A 1 245 ? -31.369 -3.772 39.940 1.00 46.88 245 ASP A N 1
ATOM 1859 C CA . ASP A 1 245 ? -32.712 -4.197 40.351 1.00 46.88 245 ASP A CA 1
ATOM 1860 C C . ASP A 1 245 ? -32.668 -5.209 41.509 1.00 46.88 245 ASP A C 1
ATOM 1862 O O . ASP A 1 245 ? -33.421 -5.062 42.476 1.00 46.88 245 ASP A O 1
ATOM 1866 N N . ASP A 1 246 ? -31.718 -6.150 41.506 1.00 47.59 246 ASP A N 1
ATOM 1867 C CA . ASP A 1 246 ? -31.518 -7.096 42.618 1.00 47.59 246 ASP A CA 1
ATOM 1868 C C . ASP A 1 246 ? -31.070 -6.392 43.918 1.00 47.59 246 ASP A C 1
ATOM 1870 O O . ASP A 1 246 ? -31.481 -6.760 45.023 1.00 47.59 246 ASP A O 1
ATOM 1874 N N . ALA A 1 247 ? -30.261 -5.331 43.808 1.00 46.19 247 ALA A N 1
ATOM 1875 C CA . ALA A 1 247 ? -29.817 -4.531 44.953 1.00 46.19 247 ALA A CA 1
ATOM 1876 C C . ALA A 1 247 ? -30.909 -3.586 45.496 1.00 46.19 247 ALA A C 1
ATOM 1878 O O . ALA A 1 247 ? -30.886 -3.232 46.679 1.00 46.19 247 ALA A O 1
ATOM 1879 N N . SER A 1 248 ? -31.858 -3.180 44.647 1.00 45.38 248 SER A N 1
ATOM 1880 C CA . SER A 1 248 ? -33.046 -2.409 45.029 1.00 45.38 248 SER A CA 1
ATOM 1881 C C . SER A 1 248 ? -34.088 -3.295 45.717 1.00 45.38 248 SER A C 1
ATOM 1883 O O . SER A 1 248 ? -34.625 -2.911 46.754 1.00 45.38 248 SER A O 1
ATOM 1885 N N . ALA A 1 249 ? -34.319 -4.507 45.203 1.00 48.84 249 ALA A N 1
ATOM 1886 C CA . ALA A 1 249 ? -35.247 -5.475 45.791 1.00 48.84 249 ALA A CA 1
ATOM 1887 C C . ALA A 1 249 ? -34.801 -5.963 47.183 1.00 48.84 249 ALA A C 1
ATOM 1889 O O . ALA A 1 249 ? -35.634 -6.199 48.052 1.00 48.84 249 ALA A O 1
ATOM 1890 N N . ALA A 1 250 ? -33.491 -6.043 47.443 1.00 48.75 250 ALA A N 1
ATOM 1891 C CA . ALA A 1 250 ? -32.952 -6.447 48.746 1.00 48.75 250 ALA A CA 1
ATOM 1892 C C . ALA A 1 250 ? -33.031 -5.362 49.846 1.00 48.75 250 ALA A C 1
ATOM 1894 O O . ALA A 1 250 ? -32.715 -5.644 51.003 1.00 48.75 250 ALA A O 1
ATOM 1895 N N . ARG A 1 251 ? -33.411 -4.119 49.515 1.00 47.62 251 ARG A N 1
ATOM 1896 C CA . ARG A 1 251 ? -33.525 -3.005 50.479 1.00 47.62 251 ARG A CA 1
ATOM 1897 C C . ARG A 1 251 ? -34.944 -2.752 50.986 1.00 47.62 251 ARG A C 1
ATOM 1899 O O . ARG A 1 251 ? -35.082 -2.008 51.952 1.00 47.62 251 ARG A O 1
ATOM 1906 N N . ASP A 1 252 ? -35.957 -3.362 50.376 1.00 49.28 252 ASP A N 1
ATOM 1907 C CA . ASP A 1 252 ? -37.370 -3.162 50.738 1.00 49.28 252 ASP A CA 1
ATOM 1908 C C . ASP A 1 252 ? -37.902 -4.219 51.728 1.00 49.28 252 ASP A C 1
ATOM 1910 O O . ASP A 1 252 ? -39.049 -4.157 52.154 1.00 49.28 252 ASP A O 1
ATOM 1914 N N . ASP A 1 253 ? -37.061 -5.177 52.142 1.00 50.69 253 ASP A N 1
ATOM 1915 C CA . ASP A 1 253 ? -37.454 -6.299 53.013 1.00 50.69 253 ASP A CA 1
ATOM 1916 C C . ASP A 1 253 ? -36.921 -6.162 54.456 1.00 50.69 253 ASP A C 1
ATOM 1918 O O . ASP A 1 253 ? -36.608 -7.142 55.135 1.00 50.69 253 ASP A O 1
ATOM 1922 N N . SER A 1 254 ? -36.776 -4.926 54.952 1.00 44.53 254 SER A N 1
ATOM 1923 C CA . SER A 1 254 ? -36.556 -4.686 56.383 1.00 44.53 254 SER A CA 1
ATOM 1924 C C . SER A 1 254 ? -37.909 -4.647 57.111 1.00 44.53 254 SER A C 1
ATOM 1926 O O . SER A 1 254 ? -38.677 -3.710 56.876 1.00 44.53 254 SER A O 1
ATOM 1928 N N . PRO A 1 255 ? -38.227 -5.623 57.984 1.00 47.84 255 PRO A N 1
ATOM 1929 C CA . PRO A 1 255 ? -39.508 -5.660 58.676 1.00 47.84 255 PRO A CA 1
ATOM 1930 C C . PRO A 1 255 ? -39.641 -4.491 59.664 1.00 47.84 255 PRO A C 1
ATOM 1932 O O . PRO A 1 255 ? -38.689 -4.147 60.367 1.00 47.84 255 PRO A O 1
ATOM 1935 N N . VAL A 1 256 ? -40.846 -3.911 59.654 1.00 46.09 256 VAL A N 1
ATOM 1936 C CA . VAL A 1 256 ? -41.368 -2.812 60.492 1.00 46.09 256 VAL A CA 1
ATOM 1937 C C . VAL A 1 256 ? -41.136 -3.033 61.985 1.00 46.09 256 VAL A C 1
ATOM 1939 O O . VAL A 1 256 ? -41.365 -4.172 62.453 1.00 46.09 256 VAL A O 1
#

Solvent-accessible surface area (backbone atoms only — not comparable to full-atom values): 14035 Å² total; per-residue (Å²): 109,75,66,60,54,50,52,52,50,52,52,48,53,54,49,51,51,51,53,48,51,55,62,52,75,59,66,83,71,74,53,89,88,31,72,65,38,46,70,76,44,36,65,53,52,50,25,50,23,48,31,35,18,36,45,26,21,46,57,43,27,51,67,73,44,41,68,58,53,36,32,72,71,67,75,39,79,62,68,95,79,55,55,70,71,60,47,52,52,52,52,49,51,54,50,50,49,54,48,46,68,53,50,53,59,50,49,53,52,47,60,69,44,47,85,80,30,60,72,69,49,46,52,50,50,50,51,48,48,56,40,59,76,49,49,60,65,69,50,51,64,63,48,49,45,64,60,58,36,49,85,92,49,21,68,58,54,43,48,53,24,52,51,32,18,54,50,16,30,52,50,16,46,53,50,46,55,49,29,33,24,28,65,50,70,92,67,31,62,95,93,58,67,59,21,69,15,52,70,52,38,50,50,52,45,52,50,42,50,53,47,26,53,56,35,52,70,59,44,77,81,67,80,94,57,52,62,47,68,67,56,48,51,58,65,54,48,55,55,51,49,55,57,49,52,57,60,54,62,71,66,74,73,71,85,130

Secondary structure (DSSP, 8-state):
-HHHHHHHHHHHHHHHHHHHHHHHHTTTS--TTSHHHHHHHHHHHHHHHHHHHHHHHHHHHHHHSHHHHHHHTTSS--GGGS-HHHHHHHHHHHHHHHHHHHHHHHHHHHHHHHTTS-HHHHHHHHHHHHHHHHTTHHHHHHHHHHHHS-TTTHHHHHHHHHHHHHHHHHHHHHHHHHHHS-SSGGGSPTT----S-HHHHHHHHHHHHHHHHHHHTTSPP-TT--HHHHHTHHHHHHHHHHHHHHHHHTTS----

pLDDT: mean 70.34, std 13.04, range [42.09, 91.38]

Radius of gyration: 28.03 Å; Cα contacts (8 Å, |Δi|>4): 185; chains: 1; bounding box: 69×51×85 Å

InterPro domains:
  IPR005828 Major facilitator, sugar transporter-like [PF00083] (97-230)
  IPR036259 MFS transporter superfamily [G3DSA:1.20.1250.20] (24-118)
  IPR036259 MFS transporter superfamily [G3DSA:1.20.1250.20] (119-247)
  IPR036259 MFS transporter superfamily [SSF103473] (21-231)

Sequence (256 aa):
MAKVLADVKQLEEVKVEKVGAVSEASGDKFGLFSREFLKRHGLHLLATTSTWFLLDIAYYSQNLFQKDIFTAIHWIPPAATMNAIHEVFKVARAQTIIALCGTVPGYWVTVALIDKMHYVGFLVFYGLTFFFANFGPNATTFVVPAEIFPARLRSTCHGISAAAGKAGAIVGAFGFLYASQSKDPAKVDKGYSPGIGMQNSLFVMAVINALGIGFTLLVPESNGKSLEELSGENEAEEQAGTAGDDASAARDDSPV

Nearest PDB structures (foldseek):
  7eeb-assembly1_L  TM=3.944E-01  e=3.971E+00  Mus musculus

Foldseek 3Di:
DVVVVVVVVVVVVVVVVVVVVVVVVCVPPDDPPDPVCCVQCVLQLVLLLLLLLLVLLLPLLCVVCVLVLCCVVVNDPDPVVDDPVVSVVSSVVVVVVVVCVVVVVVVVVLVVCDVVDPPVRNVVVVVVVVCVVCPDVNVVSQVLLVLQDDPVCSVVSNVSSVVSNVVSNVCSNVVLLQQQAAQDQVRGDPPHDHHVHNVVSVVVSVVSVVVSVVSVVSNDPSPPDHSCVSNVVVVVVVVVVVVVVVVVVVVVPDDD

Mean predicted aligned error: 15.59 Å

Organism: NCBI:txid586396